Protein AF-0000000082584173 (afdb_homodimer)

Secondary structure (DSSP, 8-state):
---HHHHHHTT--HHHHHHHHHHHHHT----GGGGTT-HHIIIII-B-HHHHHHHHHHHHHH--SSTTS--THHHHHHHHHHHHHHHHS--BHHHHHHTT--HHHHHHHHHHHHHHH-/---HHHHHHTT--HHHHHHHHHHHHHT----GGGGGGGHHIIIII-B-HHHHHHHHHHHHHH--SSTTS--THHHHHHHHHHHHHHHHS--BHHHHHHTT--HHHHHHHHHHHHHHH-

InterPro domains:
  IPR010181 CGCAxxGCC motif [PF09719] (12-115)
  IPR010181 CGCAxxGCC motif [TIGR01909] (12-118)
  IPR036280 Multiheme cytochrome superfamily [SSF48695] (8-69)

Organism: NCBI:txid2716538

Foldseek 3Di:
DDALVVVVVVPQALLLSLVVVCCVVVVDDPDSVVLRCCHCNSVPQFFHSLLVSLLVVLCVVQADDDPVDDGPSVVLNVQLLVVLCVVQVDRGRVVCVVVVNDSSNSSRVSSVSSVVSD/DDALVVVVVVPQALLLSLVVVCCVVVVDDPDSVVLRCCHCHSVPQFFHSLLVSLLVVLCVVQADDDPVDDGPSVVLNVQLLVVLCVVQVDRGRVVCVVVVNDSSRSSRVSSVSSVVSD

pLDDT: mean 98.29, std 2.64, range [71.19, 98.94]

Structure (mmCIF, N/CA/C/O backbone):
data_AF-0000000082584173-model_v1
#
loop_
_entity.id
_entity.type
_entity.pdbx_description
1 polymer Oxidoreductase
#
loop_
_atom_site.group_PDB
_atom_site.id
_atom_site.type_symbol
_atom_site.label_atom_id
_atom_site.label_alt_id
_atom_site.label_comp_id
_atom_site.label_asym_id
_atom_site.label_entity_id
_atom_site.label_seq_id
_atom_site.pdbx_PDB_ins_code
_atom_site.Cartn_x
_atom_site.Cartn_y
_atom_site.Cartn_z
_atom_site.occupancy
_atom_site.B_iso_or_equiv
_atom_site.auth_seq_id
_atom_site.auth_comp_id
_atom_site.auth_asym_id
_atom_site.auth_atom_id
_atom_site.pdbx_PDB_model_num
ATOM 1 N N . MET A 1 1 ? -9.547 11.367 21.047 1 71.94 1 MET A N 1
ATOM 2 C CA . MET A 1 1 ? -8.531 10.734 20.203 1 71.94 1 MET A CA 1
ATOM 3 C C . MET A 1 1 ? -8.086 11.68 19.094 1 71.94 1 MET A C 1
ATOM 5 O O . MET A 1 1 ? -8.891 12.453 18.562 1 71.94 1 MET A O 1
ATOM 9 N N . ILE A 1 2 ? -6.746 11.742 18.859 1 90.56 2 ILE A N 1
ATOM 10 C CA . ILE A 1 2 ? -6.207 12.609 17.812 1 90.56 2 ILE A CA 1
ATOM 11 C C . ILE A 1 2 ? -6.574 12.047 16.453 1 90.56 2 ILE A C 1
ATOM 13 O O . ILE A 1 2 ? -6.387 10.859 16.188 1 90.56 2 ILE A O 1
ATOM 17 N N . LYS A 1 3 ? -7.129 12.844 15.734 1 95.06 3 LYS A N 1
ATOM 18 C CA . LYS A 1 3 ? -7.566 12.445 14.398 1 95.06 3 LYS A CA 1
ATOM 19 C C . LYS A 1 3 ? -6.367 12.18 13.484 1 95.06 3 LYS A C 1
ATOM 21 O O . LYS A 1 3 ? -5.344 12.852 13.586 1 95.06 3 LYS A O 1
ATOM 26 N N . PRO A 1 4 ? -6.523 11.188 12.594 1 98.12 4 PRO A N 1
ATOM 27 C CA . PRO A 1 4 ? -5.414 10.914 11.68 1 98.12 4 PRO A CA 1
ATOM 28 C C . PRO A 1 4 ? -4.977 12.148 10.898 1 98.12 4 PRO A C 1
ATOM 30 O O . PRO A 1 4 ? -3.781 12.344 10.656 1 98.12 4 PRO A O 1
ATOM 33 N N . SER A 1 5 ? -5.922 13.031 10.516 1 98.31 5 SER A N 1
ATOM 34 C CA . SER A 1 5 ? -5.586 14.234 9.758 1 98.31 5 SER A CA 1
ATOM 35 C C . SER A 1 5 ? -4.703 15.172 10.578 1 98.31 5 SER A C 1
ATOM 37 O O . SER A 1 5 ? -3.9 15.922 10.016 1 98.31 5 SER A O 1
ATOM 39 N N . GLU A 1 6 ? -4.797 15.172 11.867 1 98.19 6 GLU A N 1
ATOM 40 C CA . GLU A 1 6 ? -3.947 15.984 12.734 1 98.19 6 GLU A CA 1
ATOM 41 C C . GLU A 1 6 ? -2.51 15.469 12.734 1 98.19 6 GLU A C 1
ATOM 43 O O . GLU A 1 6 ? -1.564 16.266 12.773 1 98.19 6 GLU A O 1
ATOM 48 N N . TYR A 1 7 ? -2.344 14.172 12.727 1 98.69 7 TYR A N 1
ATOM 49 C CA . TYR A 1 7 ? -1.002 13.609 12.602 1 98.69 7 TYR A CA 1
ATOM 50 C C . TYR A 1 7 ? -0.373 13.984 11.266 1 98.69 7 TYR A C 1
ATOM 52 O O . TYR A 1 7 ? 0.825 14.273 11.195 1 98.69 7 TYR A O 1
ATOM 60 N N . HIS A 1 8 ? -1.247 13.953 10.234 1 98.69 8 HIS A N 1
ATOM 61 C CA . HIS A 1 8 ? -0.761 14.383 8.93 1 98.69 8 HIS A CA 1
ATOM 62 C C . HIS A 1 8 ? -0.265 15.828 8.977 1 98.69 8 HIS A C 1
ATOM 64 O O . HIS A 1 8 ? 0.792 16.141 8.422 1 98.69 8 HIS A O 1
ATOM 70 N N . LYS A 1 9 ? -0.935 16.672 9.688 1 98 9 LYS A N 1
ATOM 71 C CA . LYS A 1 9 ? -0.555 18.078 9.836 1 98 9 LYS A CA 1
ATOM 72 C C . LYS A 1 9 ? 0.746 18.219 10.625 1 98 9 LYS A C 1
ATOM 74 O O . LYS A 1 9 ? 1.478 19.188 10.461 1 98 9 LYS A O 1
ATOM 79 N N . GLN A 1 10 ? 1.056 17.234 11.43 1 98 10 GLN A N 1
ATOM 80 C CA . GLN A 1 10 ? 2.236 17.281 12.281 1 98 10 GLN A CA 1
ATOM 81 C C . GLN A 1 10 ? 3.473 16.781 11.531 1 98 10 GLN A C 1
ATOM 83 O O . GLN A 1 10 ? 4.562 16.703 12.109 1 98 10 GLN A O 1
ATOM 88 N N . GLY A 1 11 ? 3.297 16.281 10.312 1 98.19 11 GLY A N 1
ATOM 89 C CA . GLY A 1 11 ? 4.469 15.953 9.516 1 98.19 11 GLY A CA 1
ATOM 90 C C . GLY A 1 11 ? 4.543 14.484 9.141 1 98.19 11 GLY A C 1
ATOM 91 O O . GLY A 1 11 ? 5.453 14.062 8.422 1 98.19 11 GLY A O 1
ATOM 92 N N . PHE A 1 12 ? 3.586 13.727 9.656 1 98.75 12 PHE A N 1
ATOM 93 C CA . PHE A 1 12 ? 3.502 12.344 9.211 1 98.75 12 PHE A CA 1
ATOM 94 C C . PHE A 1 12 ? 2.955 12.258 7.793 1 98.75 12 PHE A C 1
ATOM 96 O O . PHE A 1 12 ? 2.133 13.078 7.387 1 98.75 12 PHE A O 1
ATOM 103 N N . THR A 1 13 ? 3.443 11.297 7.004 1 98.81 13 THR A N 1
ATOM 104 C CA . THR A 1 13 ? 2.777 11.055 5.727 1 98.81 13 THR A CA 1
ATOM 105 C C . THR A 1 13 ? 1.329 10.625 5.949 1 98.81 13 THR A C 1
ATOM 107 O O . THR A 1 13 ? 0.944 10.273 7.062 1 98.81 13 THR A O 1
ATOM 110 N N . CYS A 1 14 ? 0.535 10.688 4.902 1 98.5 14 CYS A N 1
ATOM 111 C CA . CYS A 1 14 ? -0.843 10.219 5.012 1 98.5 14 CYS A CA 1
ATOM 112 C C . CYS A 1 14 ? -0.892 8.773 5.492 1 98.5 14 CYS A C 1
ATOM 114 O O . CYS A 1 14 ? -1.741 8.422 6.309 1 98.5 14 CYS A O 1
ATOM 116 N N . GLY A 1 15 ? 0.014 7.906 4.953 1 98.81 15 GLY A N 1
ATOM 117 C CA . GLY A 1 15 ? 0.071 6.52 5.383 1 98.81 15 GLY A CA 1
ATOM 118 C C . GLY A 1 15 ? 0.472 6.359 6.836 1 98.81 15 GLY A C 1
ATOM 119 O O . GLY A 1 15 ? -0.159 5.605 7.578 1 98.81 15 GLY A O 1
ATOM 120 N N . GLU A 1 16 ? 1.5 7.066 7.266 1 98.94 16 GLU A N 1
ATOM 121 C CA . GLU A 1 16 ? 1.945 7.02 8.656 1 98.94 16 GLU A CA 1
ATOM 122 C C . GLU A 1 16 ? 0.842 7.473 9.609 1 98.94 16 GLU A C 1
ATOM 124 O O . GLU A 1 16 ? 0.628 6.863 10.656 1 98.94 16 GLU A O 1
ATOM 129 N N . ALA A 1 17 ? 0.197 8.531 9.227 1 98.94 17 ALA A N 1
ATOM 130 C CA . ALA A 1 17 ? -0.864 9.109 10.055 1 98.94 17 ALA A CA 1
ATOM 131 C C . ALA A 1 17 ? -1.972 8.086 10.312 1 98.94 17 ALA A C 1
ATOM 133 O O . ALA A 1 17 ? -2.457 7.961 11.438 1 98.94 17 ALA A O 1
ATOM 134 N N . MET A 1 18 ? -2.373 7.367 9.32 1 98.94 18 MET A N 1
ATOM 135 C CA . MET A 1 18 ? -3.396 6.332 9.43 1 98.94 18 MET A CA 1
ATOM 136 C C . MET A 1 18 ? -2.988 5.277 10.461 1 98.94 18 MET A C 1
ATOM 138 O O . MET A 1 18 ? -3.775 4.926 11.336 1 98.94 18 MET A O 1
ATOM 142 N N . ILE A 1 19 ? -1.729 4.777 10.289 1 98.94 19 ILE A N 1
ATOM 143 C CA . ILE A 1 19 ? -1.256 3.682 11.125 1 98.94 19 ILE A CA 1
ATOM 144 C C . ILE A 1 19 ? -1.106 4.164 12.57 1 98.94 19 ILE A C 1
ATOM 146 O O . ILE A 1 19 ? -1.523 3.479 13.5 1 98.94 19 ILE A O 1
ATOM 150 N N . LYS A 1 20 ? -0.568 5.375 12.719 1 98.81 20 LYS A N 1
ATOM 151 C CA . LYS A 1 20 ? -0.378 5.938 14.055 1 98.81 20 LYS A CA 1
ATOM 152 C C . LYS A 1 20 ? -1.713 6.113 14.773 1 98.81 20 LYS A C 1
ATOM 154 O O . LYS A 1 20 ? -1.858 5.707 15.93 1 98.81 20 LYS A O 1
ATOM 159 N N . ALA A 1 21 ? -2.652 6.719 14.102 1 98.81 21 ALA A N 1
ATOM 160 C CA . ALA A 1 21 ? -3.973 6.926 14.688 1 98.81 21 ALA A CA 1
ATOM 161 C C . ALA A 1 21 ? -4.625 5.598 15.055 1 98.81 21 ALA A C 1
ATOM 163 O O . ALA A 1 21 ? -5.211 5.465 16.141 1 98.81 21 ALA A O 1
ATOM 164 N N . TYR A 1 22 ? -4.543 4.641 14.164 1 98.88 22 TYR A N 1
ATOM 165 C CA . TYR A 1 22 ? -5.16 3.344 14.414 1 98.88 22 TYR A CA 1
ATOM 166 C C . TYR A 1 22 ? -4.539 2.68 15.641 1 98.88 22 TYR A C 1
ATOM 168 O O . TYR A 1 22 ? -5.25 2.117 16.469 1 98.88 22 TYR A O 1
ATOM 176 N N . ASN A 1 23 ? -3.199 2.686 15.68 1 98.75 23 ASN A N 1
ATOM 177 C CA . ASN A 1 23 ? -2.506 2.127 16.828 1 98.75 23 ASN A CA 1
ATOM 178 C C . ASN A 1 23 ? -3.002 2.74 18.141 1 98.75 23 ASN A C 1
ATOM 180 O O . ASN A 1 23 ? -3.283 2.023 19.094 1 98.75 23 ASN A O 1
ATOM 184 N N . GLU A 1 24 ? -3.051 3.996 18.203 1 98.38 24 GLU A N 1
ATOM 185 C CA . GLU A 1 24 ? -3.445 4.695 19.422 1 98.38 24 GLU A CA 1
ATOM 186 C C . GLU A 1 24 ? -4.875 4.34 19.828 1 98.38 24 GLU A C 1
ATOM 188 O O . GLU A 1 24 ? -5.148 4.09 21 1 98.38 24 GLU A O 1
ATOM 193 N N . GLU A 1 25 ? -5.699 4.301 18.859 1 98.19 25 GLU A N 1
ATOM 194 C CA . GLU A 1 25 ? -7.109 4.098 19.172 1 98.19 25 GLU A CA 1
ATOM 195 C C . GLU A 1 25 ? -7.395 2.643 19.531 1 98.19 25 GLU A C 1
ATOM 197 O O . GLU A 1 25 ? -8.25 2.359 20.375 1 98.19 25 GLU A O 1
ATOM 202 N N . HIS A 1 26 ? -6.734 1.724 18.938 1 98.25 26 HIS A N 1
ATOM 203 C CA . HIS A 1 26 ? -7.113 0.321 19.062 1 98.25 26 HIS A CA 1
ATOM 204 C C . HIS A 1 26 ? -6.055 -0.464 19.828 1 98.25 26 HIS A C 1
ATOM 206 O O . HIS A 1 26 ? -6.152 -1.688 19.953 1 98.25 26 HIS A O 1
ATOM 212 N N . ASN A 1 27 ? -5.043 0.183 20.328 1 98 27 ASN A N 1
ATOM 213 C CA . ASN A 1 27 ? -3.969 -0.427 21.109 1 98 27 ASN A CA 1
ATOM 214 C C . ASN A 1 27 ? -3.268 -1.534 20.328 1 98 27 ASN A C 1
ATOM 216 O O . ASN A 1 27 ? -3.104 -2.646 20.828 1 98 27 ASN A O 1
ATOM 220 N N . THR A 1 28 ? -3.064 -1.306 19.031 1 98.38 28 THR A N 1
ATOM 221 C CA . THR A 1 28 ? -2.248 -2.162 18.172 1 98.38 28 THR A CA 1
ATOM 222 C C . THR A 1 28 ? -0.822 -1.631 18.078 1 98.38 28 THR A C 1
ATOM 224 O O . THR A 1 28 ? -0.515 -0.563 18.609 1 98.38 28 THR A O 1
ATOM 227 N N . ASP A 1 29 ? 0.092 -2.436 17.484 1 98.38 29 ASP A N 1
ATOM 228 C CA . ASP A 1 29 ? 1.495 -2.041 17.406 1 98.38 29 ASP A CA 1
ATOM 229 C C . ASP A 1 29 ? 2.025 -2.211 15.984 1 98.38 29 ASP A C 1
ATOM 231 O O . ASP A 1 29 ? 3.098 -2.785 15.781 1 98.38 29 ASP A O 1
ATOM 235 N N . ILE A 1 30 ? 1.22 -1.827 15.008 1 98.88 30 ILE A N 1
ATOM 236 C CA . ILE A 1 30 ? 1.641 -1.832 13.609 1 98.88 30 ILE A CA 1
ATOM 237 C C . ILE A 1 30 ? 2.736 -0.791 13.398 1 98.88 30 ILE A C 1
ATOM 239 O O . ILE A 1 30 ? 2.586 0.368 13.797 1 98.88 30 ILE A O 1
ATOM 243 N N . PRO A 1 31 ? 3.867 -1.175 12.836 1 98.94 31 PRO A N 1
ATOM 244 C CA . PRO A 1 31 ? 4.93 -0.183 12.656 1 98.94 31 PRO A CA 1
ATOM 245 C C . PRO A 1 31 ? 4.496 0.99 11.781 1 98.94 31 PRO A C 1
ATOM 247 O O . PRO A 1 31 ? 4.066 0.79 10.641 1 98.94 31 PRO A O 1
ATOM 250 N N . VAL A 1 32 ? 4.664 2.188 12.273 1 98.94 32 VAL A N 1
ATOM 251 C CA . VAL A 1 32 ? 4.285 3.412 11.578 1 98.94 32 VAL A CA 1
ATOM 252 C C . VAL A 1 32 ? 5.113 3.562 10.305 1 98.94 32 VAL A C 1
ATOM 254 O O . VAL A 1 32 ? 4.613 4.055 9.289 1 98.94 32 VAL A O 1
ATOM 257 N N . SER A 1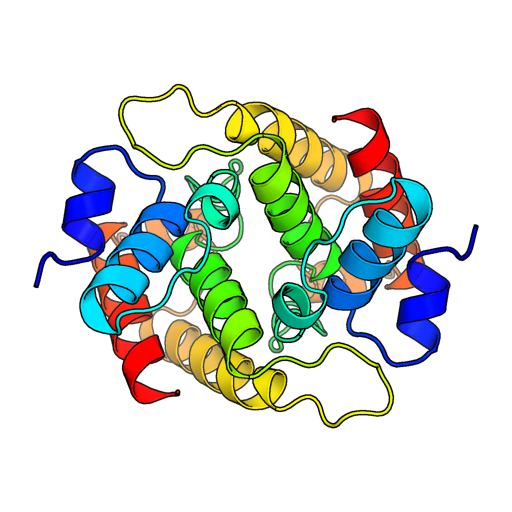 33 ? 6.312 2.961 10.336 1 98.94 33 SER A N 1
ATOM 258 C CA . SER A 1 33 ? 7.273 3.07 9.242 1 98.94 33 SER A CA 1
ATOM 259 C C . SER A 1 33 ? 6.727 2.457 7.957 1 98.94 33 SER A C 1
ATOM 261 O O . SER A 1 33 ? 7.137 2.832 6.859 1 98.94 33 SER A O 1
ATOM 263 N N . LEU A 1 34 ? 5.77 1.562 8.047 1 98.94 34 LEU A N 1
ATOM 264 C CA . LEU A 1 34 ? 5.207 0.889 6.883 1 98.94 34 LEU A CA 1
ATOM 265 C C . LEU A 1 34 ? 4.523 1.89 5.953 1 98.94 34 LEU A C 1
ATOM 267 O O . LEU A 1 34 ? 4.434 1.659 4.746 1 98.94 34 LEU A O 1
ATOM 271 N N . GLY A 1 35 ? 4.074 2.998 6.5 1 98.94 35 GLY A N 1
ATOM 272 C CA . GLY A 1 35 ? 3.389 4.016 5.719 1 98.94 35 GLY A CA 1
ATOM 273 C C . GLY A 1 35 ? 4.309 5.121 5.242 1 98.94 35 GLY A C 1
ATOM 274 O O . GLY A 1 35 ? 3.869 6.055 4.566 1 98.94 35 GLY A O 1
ATOM 275 N N . SER A 1 36 ? 5.641 5.051 5.48 1 98.94 36 SER A N 1
ATOM 276 C CA . SER A 1 36 ? 6.57 6.156 5.281 1 98.94 36 SER A CA 1
ATOM 277 C C . SER A 1 36 ? 6.75 6.465 3.797 1 98.94 36 SER A C 1
ATOM 279 O O . SER A 1 36 ? 6.969 7.617 3.418 1 98.94 36 SER A O 1
ATOM 281 N N . GLY A 1 37 ? 6.656 5.465 2.982 1 98.75 37 GLY A N 1
ATOM 282 C CA . GLY A 1 37 ? 6.797 5.672 1.551 1 98.75 37 GLY A CA 1
ATOM 283 C C . GLY A 1 37 ? 5.488 6.012 0.864 1 98.75 37 GLY A C 1
ATOM 284 O O . GLY A 1 37 ? 5.434 6.109 -0.364 1 98.75 37 GLY A O 1
ATOM 285 N N . MET A 1 38 ? 4.422 6.238 1.593 1 98.81 38 MET A N 1
ATOM 286 C CA . MET A 1 38 ? 3.088 6.363 1.018 1 98.81 38 MET A CA 1
ATOM 287 C C . MET A 1 38 ? 2.592 7.805 1.1 1 98.81 38 MET A C 1
ATOM 289 O O . MET A 1 38 ? 1.395 8.062 0.968 1 98.81 38 MET A O 1
ATOM 293 N N . GLY A 1 39 ? 3.414 8.766 1.228 1 98.38 39 GLY A N 1
ATOM 294 C CA . GLY A 1 39 ? 3.025 10.164 1.207 1 98.38 39 GLY A CA 1
ATOM 295 C C . GLY A 1 39 ? 2.768 10.695 -0.193 1 98.38 39 GLY A C 1
ATOM 296 O O . GLY A 1 39 ? 3.359 10.211 -1.161 1 98.38 39 GLY A O 1
ATOM 297 N N . THR A 1 40 ? 1.811 11.641 -0.311 1 98 40 THR A N 1
ATOM 298 C CA . THR A 1 40 ? 1.559 12.32 -1.577 1 98 40 THR A CA 1
ATOM 299 C C . THR A 1 40 ? 1.217 11.32 -2.672 1 98 40 THR A C 1
ATOM 301 O O . THR A 1 40 ? 1.701 11.43 -3.801 1 98 40 THR A O 1
ATOM 304 N N . GLY A 1 41 ? 0.478 10.312 -2.348 1 98.62 41 GLY A N 1
ATOM 305 C CA . GLY A 1 41 ? 0.103 9.312 -3.336 1 98.62 41 GLY A CA 1
ATOM 306 C C . GLY A 1 41 ? 1.269 8.453 -3.789 1 98.62 41 GLY A C 1
ATOM 307 O O . GLY A 1 41 ? 1.601 8.43 -4.977 1 98.62 41 GLY A O 1
ATOM 308 N N . PHE A 1 42 ? 1.853 7.777 -2.816 1 98.88 42 PHE A N 1
ATOM 309 C CA . PHE A 1 42 ? 3.025 6.953 -3.088 1 98.88 42 PHE A CA 1
ATOM 310 C C . PHE A 1 42 ? 4.082 7.75 -3.844 1 98.88 42 PHE A C 1
ATOM 312 O O . PHE A 1 42 ? 4.688 7.242 -4.789 1 98.88 42 PHE A O 1
ATOM 319 N N . THR A 1 43 ? 4.199 9.047 -3.58 1 98.75 43 THR A N 1
ATOM 320 C CA . THR A 1 43 ? 5.254 9.984 -3.941 1 98.75 43 THR A CA 1
ATOM 321 C C . THR A 1 43 ? 5.062 10.492 -5.371 1 98.75 43 THR A C 1
ATOM 323 O O . THR A 1 43 ? 5.715 11.445 -5.789 1 98.75 43 THR A O 1
ATOM 326 N N . VAL A 1 44 ? 4.121 9.961 -6.141 1 98.69 44 VAL A N 1
ATOM 327 C CA . VAL A 1 44 ? 4 10.391 -7.531 1 98.69 44 VAL A CA 1
ATOM 328 C C . VAL A 1 44 ? 2.543 10.711 -7.852 1 98.69 44 VAL A C 1
ATOM 330 O O . VAL A 1 44 ? 2.146 10.727 -9.023 1 98.69 44 VAL A O 1
ATOM 333 N N . GLY A 1 45 ? 1.765 10.883 -6.852 1 98.75 45 GLY A N 1
ATOM 334 C CA . GLY A 1 45 ? 0.36 11.203 -7.055 1 98.75 45 GLY A CA 1
ATOM 335 C C . GLY A 1 45 ? -0.469 10 -7.469 1 98.75 45 GLY A C 1
ATOM 336 O O . GLY A 1 45 ? -1.472 10.141 -8.172 1 98.75 45 GLY A O 1
ATOM 337 N N . SER A 1 46 ? -0.081 8.844 -7.121 1 98.75 46 SER A N 1
ATOM 338 C CA . SER A 1 46 ? -0.793 7.598 -7.383 1 98.75 46 SER A CA 1
ATOM 339 C C . SER A 1 46 ? -1.925 7.387 -6.383 1 98.75 46 SER A C 1
ATOM 341 O O . SER A 1 46 ? -2.682 8.312 -6.09 1 98.75 46 SER A O 1
ATOM 343 N N . VAL A 1 47 ? -2.135 6.098 -5.902 1 98.88 47 VAL A N 1
ATOM 344 C CA . VAL A 1 47 ? -3.18 5.812 -4.926 1 98.88 47 VAL A CA 1
ATOM 345 C C . VAL A 1 47 ? -2.939 6.633 -3.66 1 98.88 47 VAL A C 1
ATOM 347 O O . VAL A 1 47 ? -1.798 6.789 -3.223 1 98.88 47 VAL A O 1
ATOM 350 N N . CYS A 1 48 ? -4.023 7.234 -3.145 1 98.94 48 CYS A N 1
ATOM 351 C CA . CYS A 1 48 ? -3.924 7.965 -1.886 1 98.94 48 CYS A CA 1
ATOM 352 C C . CYS A 1 48 ? -3.223 7.129 -0.823 1 98.94 48 CYS A C 1
ATOM 354 O O . CYS A 1 48 ? -3.578 5.969 -0.604 1 98.94 48 CYS A O 1
ATOM 356 N N . GLY A 1 49 ? -2.246 7.727 -0.103 1 98.88 49 GLY A N 1
ATOM 357 C CA . GLY A 1 49 ? -1.483 7.016 0.911 1 98.88 49 GLY A CA 1
ATOM 358 C C . GLY A 1 49 ? -2.336 6.535 2.07 1 98.88 49 GLY A C 1
ATOM 359 O O . GLY A 1 49 ? -2.059 5.484 2.656 1 98.88 49 GLY A O 1
ATOM 360 N N . ALA A 1 50 ? -3.354 7.355 2.441 1 98.94 50 ALA A N 1
ATOM 361 C CA . ALA A 1 50 ? -4.273 6.934 3.494 1 98.94 50 ALA A CA 1
ATOM 362 C C . ALA A 1 50 ? -5.008 5.656 3.098 1 98.94 50 ALA A C 1
ATOM 364 O O . ALA A 1 50 ? -5.164 4.742 3.914 1 98.94 50 ALA A O 1
ATOM 365 N N . VAL A 1 51 ? -5.422 5.57 1.849 1 98.94 51 VAL A N 1
ATOM 366 C CA . VAL A 1 51 ? -6.137 4.41 1.337 1 98.94 51 VAL A CA 1
ATOM 367 C C . VAL A 1 51 ? -5.203 3.203 1.292 1 98.94 51 VAL A C 1
ATOM 369 O O . VAL A 1 51 ? -5.57 2.107 1.72 1 98.94 51 VAL A O 1
ATOM 372 N N . GLY A 1 52 ? -3.992 3.439 0.819 1 98.88 52 GLY A N 1
ATOM 373 C CA . GLY A 1 52 ? -3 2.375 0.817 1 98.88 52 GLY A CA 1
ATOM 374 C C . GLY A 1 52 ? -2.705 1.833 2.203 1 98.88 52 GLY A C 1
ATOM 375 O O . GLY A 1 52 ? -2.65 0.617 2.4 1 98.88 52 GLY A O 1
ATOM 376 N N . ALA A 1 53 ? -2.533 2.721 3.174 1 98.94 53 ALA A N 1
ATOM 377 C CA . ALA A 1 53 ? -2.225 2.316 4.543 1 98.94 53 ALA A CA 1
ATOM 378 C C . ALA A 1 53 ? -3.4 1.575 5.176 1 98.94 53 ALA A C 1
ATOM 380 O O . ALA A 1 53 ? -3.205 0.669 5.988 1 98.94 53 ALA A O 1
ATOM 381 N N . ALA A 1 54 ? -4.602 1.948 4.801 1 98.94 54 ALA A N 1
ATOM 382 C CA . ALA A 1 54 ? -5.766 1.218 5.297 1 98.94 54 ALA A CA 1
ATOM 383 C C . ALA A 1 54 ? -5.715 -0.247 4.875 1 98.94 54 ALA A C 1
ATOM 385 O O . ALA A 1 54 ? -6.055 -1.138 5.66 1 98.94 54 ALA A O 1
ATOM 386 N N . ALA A 1 55 ? -5.301 -0.497 3.637 1 98.94 55 ALA A N 1
ATOM 387 C CA . ALA A 1 55 ? -5.148 -1.874 3.172 1 98.94 55 ALA A CA 1
ATOM 388 C C . ALA A 1 55 ? -4.074 -2.604 3.973 1 98.94 55 ALA A C 1
ATOM 390 O O . ALA A 1 55 ? -4.207 -3.797 4.258 1 98.94 55 ALA A O 1
ATOM 391 N N . VAL A 1 56 ? -2.979 -1.904 4.355 1 98.94 56 VAL A N 1
ATOM 392 C CA . VAL A 1 56 ? -1.92 -2.471 5.184 1 98.94 56 VAL A CA 1
ATOM 393 C C . VAL A 1 56 ? -2.482 -2.85 6.555 1 98.94 56 VAL A C 1
ATOM 395 O O . VAL A 1 56 ? -2.219 -3.943 7.059 1 98.94 56 VAL A O 1
ATOM 398 N N . ILE A 1 57 ? -3.254 -1.959 7.133 1 98.94 57 ILE A N 1
ATOM 399 C CA . ILE A 1 57 ? -3.861 -2.209 8.438 1 98.94 57 ILE A CA 1
ATOM 400 C C . ILE A 1 57 ? -4.801 -3.408 8.344 1 98.94 57 ILE A C 1
ATOM 402 O O . ILE A 1 57 ? -4.758 -4.309 9.188 1 98.94 57 ILE A O 1
ATOM 406 N N . ILE A 1 58 ? -5.645 -3.475 7.316 1 98.94 58 ILE A N 1
ATOM 407 C CA . ILE A 1 58 ? -6.531 -4.613 7.098 1 98.94 58 ILE A CA 1
ATOM 408 C C . ILE A 1 58 ? -5.711 -5.898 7.016 1 98.94 58 ILE A C 1
ATOM 410 O O . ILE A 1 58 ? -6.062 -6.906 7.629 1 98.94 58 ILE A O 1
ATOM 414 N N . GLY A 1 59 ? -4.586 -5.836 6.281 1 98.88 59 GLY A N 1
ATOM 415 C CA . GLY A 1 59 ? -3.709 -6.992 6.18 1 98.88 59 GLY A CA 1
ATOM 416 C C . GLY A 1 59 ? -3.143 -7.43 7.516 1 98.88 59 GLY A C 1
ATOM 417 O O . GLY A 1 59 ? -3.074 -8.625 7.805 1 98.88 59 GLY A O 1
ATOM 418 N N . SER A 1 60 ? -2.758 -6.477 8.297 1 98.88 60 SER A N 1
ATOM 419 C CA . SER A 1 60 ? -2.186 -6.77 9.609 1 98.88 60 SER A CA 1
ATOM 420 C C . SER A 1 60 ? -3.197 -7.461 10.516 1 98.88 60 SER A C 1
ATOM 422 O O . SER A 1 60 ? -2.826 -8.289 11.352 1 98.88 60 SER A O 1
ATOM 424 N N . LEU A 1 61 ? -4.445 -7.195 10.32 1 98.69 61 LEU A N 1
ATOM 425 C CA . LEU A 1 61 ? -5.469 -7.66 11.25 1 98.69 61 LEU A CA 1
ATOM 426 C C . LEU A 1 61 ? -6.152 -8.914 10.719 1 98.69 61 LEU A C 1
ATOM 428 O O . LEU A 1 61 ? -6.559 -9.781 11.5 1 98.69 61 LEU A O 1
ATOM 432 N N . LYS A 1 62 ? -6.312 -8.977 9.422 1 98.62 62 LYS A N 1
ATOM 433 C CA . LYS A 1 62 ? -7.199 -9.984 8.844 1 98.62 62 LYS A CA 1
ATOM 434 C C . LYS A 1 62 ? -6.488 -10.781 7.75 1 98.62 62 LYS A C 1
ATOM 436 O O . LYS A 1 62 ? -7.098 -11.633 7.098 1 98.62 62 LYS A O 1
ATOM 441 N N . GLY A 1 63 ? -5.211 -10.461 7.547 1 98.75 63 GLY A N 1
ATOM 442 C CA . GLY A 1 63 ? -4.473 -11.133 6.488 1 98.75 63 GLY A CA 1
ATOM 443 C C . GLY A 1 63 ? -4.059 -12.547 6.852 1 98.75 63 GLY A C 1
ATOM 444 O O . GLY A 1 63 ? -4.426 -13.055 7.914 1 98.75 63 GLY A O 1
ATOM 445 N N . ARG A 1 64 ? -3.352 -13.148 5.934 1 98.75 64 ARG A N 1
ATOM 446 C CA . ARG A 1 64 ? -2.867 -14.516 6.078 1 98.75 64 ARG A CA 1
ATOM 447 C C . ARG A 1 64 ? -1.365 -14.594 5.832 1 98.75 64 ARG A C 1
ATOM 449 O O . ARG A 1 64 ? -0.783 -13.688 5.227 1 98.75 64 ARG A O 1
ATOM 456 N N . GLU A 1 65 ? -0.734 -15.695 6.312 1 98.5 65 GLU A N 1
ATOM 457 C CA . GLU A 1 65 ? 0.707 -15.859 6.148 1 98.5 65 GLU A CA 1
ATOM 458 C C . GLU A 1 65 ? 1.021 -16.906 5.082 1 98.5 65 GLU A C 1
ATOM 460 O O . GLU A 1 65 ? 2.127 -16.938 4.539 1 98.5 65 GLU A O 1
ATOM 465 N N . ASN A 1 66 ? -0.014 -17.75 4.848 1 98.44 66 ASN A N 1
ATOM 466 C CA . ASN A 1 66 ? 0.183 -18.812 3.873 1 98.44 66 ASN A CA 1
ATOM 467 C C . ASN A 1 66 ? -0.975 -18.891 2.881 1 98.44 66 ASN A C 1
ATOM 469 O O . ASN A 1 66 ? -2.117 -18.594 3.232 1 98.44 66 ASN A O 1
ATOM 473 N N . SER A 1 67 ? -0.62 -19.328 1.622 1 97.94 67 SER A N 1
ATOM 474 C CA . SER A 1 67 ? -1.582 -19.266 0.527 1 97.94 67 SER A CA 1
ATOM 475 C C . SER A 1 67 ? -2.693 -20.297 0.712 1 97.94 67 SER A C 1
ATOM 477 O O . SER A 1 67 ? -3.74 -20.203 0.068 1 97.94 67 SER A O 1
ATOM 479 N N . ASP A 1 68 ? -2.521 -21.281 1.535 1 98 68 ASP A N 1
ATOM 480 C CA . ASP A 1 68 ? -3.535 -22.312 1.732 1 98 68 ASP A CA 1
ATOM 481 C C . ASP A 1 68 ? -4.551 -21.891 2.789 1 98 68 ASP A C 1
ATOM 483 O O . ASP A 1 68 ? -5.543 -22.594 3.02 1 98 68 ASP A O 1
ATOM 487 N N . GLU A 1 69 ? -4.328 -20.734 3.436 1 98.38 69 GLU A N 1
ATOM 488 C CA . GLU A 1 69 ? -5.281 -20.156 4.375 1 98.38 69 GLU A CA 1
ATOM 489 C C . GLU A 1 69 ? -6.281 -19.25 3.66 1 98.38 69 GLU A C 1
ATOM 491 O O . GLU A 1 69 ? -5.957 -18.641 2.643 1 98.38 69 GLU A O 1
ATOM 496 N N . PRO A 1 70 ? -7.484 -19.219 4.152 1 98 70 PRO A N 1
ATOM 497 C CA . PRO A 1 70 ? -8.406 -18.234 3.586 1 98 70 PRO A CA 1
ATOM 498 C C . PRO A 1 70 ? -7.906 -16.797 3.729 1 98 70 PRO A C 1
ATOM 500 O O . PRO A 1 70 ? -7.316 -16.453 4.754 1 98 70 PRO A O 1
ATOM 503 N N . ASN A 1 71 ? -8.086 -16 2.738 1 98.19 71 ASN A N 1
ATOM 504 C CA . ASN A 1 71 ? -7.723 -14.586 2.781 1 98.19 71 ASN A CA 1
ATOM 505 C C . ASN A 1 71 ? -8.922 -13.711 3.131 1 98.19 71 ASN A C 1
ATOM 507 O O . ASN A 1 71 ? -9.547 -13.125 2.246 1 98.19 71 ASN A O 1
ATOM 511 N N . ASP A 1 72 ? -9.156 -13.453 4.352 1 98.06 72 ASP A N 1
ATOM 512 C CA . ASP A 1 72 ? -10.281 -12.648 4.816 1 98.06 72 ASP A CA 1
ATOM 513 C C . ASP A 1 72 ? -10.047 -11.164 4.535 1 98.06 72 ASP A C 1
ATOM 515 O O . ASP A 1 72 ? -11 -10.391 4.441 1 98.06 72 ASP A O 1
ATOM 519 N N . ALA A 1 73 ? -8.805 -10.789 4.426 1 98.75 73 ALA A N 1
ATOM 520 C CA . ALA A 1 73 ? -8.477 -9.383 4.211 1 98.75 73 ALA A CA 1
ATOM 521 C C . ALA A 1 73 ? -9.109 -8.859 2.924 1 98.75 73 ALA A C 1
ATOM 523 O O . ALA A 1 73 ? -9.477 -7.688 2.84 1 98.75 73 ALA A O 1
ATOM 524 N N . ARG A 1 74 ? -9.203 -9.703 1.94 1 98.31 74 ARG A N 1
ATOM 525 C CA . ARG A 1 74 ? -9.703 -9.32 0.623 1 98.31 74 ARG A CA 1
ATOM 526 C C . ARG A 1 74 ? -11.078 -8.68 0.723 1 98.31 74 ARG A C 1
ATOM 528 O O . ARG A 1 74 ? -11.336 -7.637 0.117 1 98.31 74 ARG A O 1
ATOM 535 N N . LYS A 1 75 ? -11.953 -9.336 1.443 1 98.31 75 LYS A N 1
ATOM 536 C CA . LYS A 1 75 ? -13.32 -8.836 1.543 1 98.31 75 LYS A CA 1
ATOM 537 C C . LYS A 1 75 ? -13.352 -7.445 2.182 1 98.31 75 LYS A C 1
ATOM 539 O O . LYS A 1 75 ? -14.086 -6.566 1.729 1 98.31 75 LYS A O 1
ATOM 544 N N . TYR A 1 76 ? -12.617 -7.238 3.258 1 98.81 76 TYR A N 1
ATOM 545 C CA . TYR A 1 76 ? -12.578 -5.953 3.947 1 98.81 76 TYR A CA 1
ATOM 546 C C . TYR A 1 76 ? -11.961 -4.875 3.062 1 98.81 76 TYR A C 1
ATOM 548 O O . TYR A 1 76 ? -12.469 -3.756 2.988 1 98.81 76 TYR A O 1
ATOM 556 N N . ALA A 1 77 ? -10.891 -5.238 2.375 1 98.88 77 ALA A N 1
ATOM 557 C CA . ALA A 1 77 ? -10.25 -4.293 1.466 1 98.88 77 ALA A CA 1
ATOM 558 C C . ALA A 1 77 ? -11.188 -3.889 0.335 1 98.88 77 ALA A C 1
ATOM 560 O O . ALA A 1 77 ? -11.273 -2.711 -0.018 1 98.88 77 ALA A O 1
ATOM 561 N N . LYS A 1 78 ? -11.891 -4.832 -0.183 1 98.88 78 LYS A N 1
ATOM 562 C CA . LYS A 1 78 ? -12.828 -4.566 -1.273 1 98.88 78 LYS A CA 1
ATOM 563 C C . LYS A 1 78 ? -13.93 -3.605 -0.833 1 98.88 78 LYS A C 1
ATOM 565 O O . LYS A 1 78 ? -14.258 -2.658 -1.551 1 98.88 78 LYS A O 1
ATOM 570 N N . GLU A 1 79 ? -14.461 -3.924 0.269 1 98.88 79 GLU A N 1
ATOM 571 C CA . GLU A 1 79 ? -15.523 -3.066 0.786 1 98.88 79 GLU A CA 1
ATOM 572 C C . GLU A 1 79 ? -15.023 -1.642 1.011 1 98.88 79 GLU A C 1
ATOM 574 O O . GLU A 1 79 ? -15.711 -0.676 0.676 1 98.88 79 GLU A O 1
ATOM 579 N N . LEU A 1 80 ? -13.875 -1.487 1.575 1 98.94 80 LEU A N 1
ATOM 580 C CA . LEU A 1 80 ? -13.281 -0.177 1.813 1 98.94 80 LEU A CA 1
ATOM 581 C C . LEU A 1 80 ? -13.078 0.573 0.502 1 98.94 80 LEU A C 1
ATOM 583 O O . LEU A 1 80 ? -13.484 1.729 0.372 1 98.94 80 LEU A O 1
ATOM 587 N N . MET A 1 81 ? -12.484 -0.098 -0.448 1 98.88 81 MET A N 1
ATOM 588 C CA . MET A 1 81 ? -12.148 0.529 -1.724 1 98.88 81 MET A CA 1
ATOM 589 C C . MET A 1 81 ? -13.406 0.944 -2.473 1 98.88 81 MET A C 1
ATOM 591 O O . MET A 1 81 ? -13.461 2.027 -3.057 1 98.88 81 MET A O 1
ATOM 595 N N . GLN A 1 82 ? -14.352 0.059 -2.422 1 98.81 82 GLN A N 1
ATOM 596 C CA . GLN A 1 82 ? -15.617 0.382 -3.078 1 98.81 82 GLN A CA 1
ATOM 597 C C . GLN A 1 82 ? -16.281 1.586 -2.42 1 98.81 82 GLN A C 1
ATOM 599 O O . GLN A 1 82 ? -16.859 2.434 -3.105 1 98.81 82 GLN A O 1
ATOM 604 N N . GLY A 1 83 ? -16.219 1.643 -1.117 1 98.75 83 GLY A N 1
ATOM 605 C CA . GLY A 1 83 ? -16.766 2.791 -0.41 1 98.75 83 GLY A CA 1
ATOM 606 C C . GLY A 1 83 ? -16.094 4.098 -0.784 1 98.75 83 GLY A C 1
ATOM 607 O O . GLY A 1 83 ? -16.766 5.121 -0.952 1 98.75 83 GLY A O 1
ATOM 608 N N . ILE A 1 84 ? -14.773 4.078 -0.931 1 98.88 84 ILE A N 1
ATOM 609 C CA . ILE A 1 84 ? -14.008 5.262 -1.31 1 98.88 84 ILE A CA 1
ATOM 610 C C . ILE A 1 84 ? -14.43 5.727 -2.703 1 98.88 84 ILE A C 1
ATOM 612 O O . ILE A 1 84 ? -14.664 6.914 -2.924 1 98.88 84 ILE A O 1
ATOM 616 N N . ARG A 1 85 ? -14.555 4.812 -3.613 1 98.69 85 ARG A N 1
ATOM 617 C CA . ARG A 1 85 ? -14.93 5.152 -4.984 1 98.69 85 ARG A CA 1
ATOM 618 C C . ARG A 1 85 ? -16.359 5.66 -5.051 1 98.69 85 ARG A C 1
ATOM 620 O O . ARG A 1 85 ? -16.688 6.535 -5.859 1 98.69 85 ARG A O 1
ATOM 627 N N . GLU A 1 86 ? -17.203 5.035 -4.277 1 98.62 86 GLU A N 1
ATOM 628 C CA . GLU A 1 86 ? -18.594 5.496 -4.242 1 98.62 86 GLU A CA 1
ATOM 629 C C . GLU A 1 86 ? -18.672 6.938 -3.754 1 98.62 86 GLU A C 1
ATOM 631 O O . GLU A 1 86 ? -19.438 7.738 -4.301 1 98.62 86 GLU A O 1
ATOM 636 N N . LYS A 1 87 ? -17.891 7.281 -2.789 1 98.62 87 LYS A N 1
ATOM 637 C CA . LYS A 1 87 ? -17.984 8.594 -2.16 1 98.62 87 LYS A CA 1
ATOM 638 C C . LYS A 1 87 ? -17.25 9.648 -2.982 1 98.62 87 LYS A C 1
ATOM 640 O O . LYS A 1 87 ? -17.75 10.758 -3.17 1 98.62 87 LYS A O 1
ATOM 645 N N . TYR A 1 88 ? -16.047 9.273 -3.533 1 98.69 88 TYR A N 1
ATOM 646 C CA . TYR A 1 88 ? -15.18 10.312 -4.086 1 98.69 88 TYR A CA 1
ATOM 647 C C . TYR A 1 88 ? -14.961 10.102 -5.578 1 98.69 88 TYR A C 1
ATOM 649 O O . TYR A 1 88 ? -14.406 10.961 -6.258 1 98.69 88 TYR A O 1
ATOM 657 N N . GLY A 1 89 ? -15.32 8.914 -6.105 1 98.5 89 GLY A N 1
ATOM 658 C CA . GLY A 1 89 ? -15.18 8.609 -7.52 1 98.5 89 GLY A CA 1
ATOM 659 C C . GLY A 1 89 ? -13.805 8.086 -7.883 1 98.5 89 GLY A C 1
ATOM 660 O O . GLY A 1 89 ? -13.602 7.547 -8.969 1 98.5 89 GLY A O 1
ATOM 661 N N . THR A 1 90 ? -12.836 8.352 -6.977 1 98.69 90 THR A N 1
ATOM 662 C CA . THR A 1 90 ? -11.469 7.91 -7.23 1 98.69 90 THR A CA 1
ATOM 663 C C . THR A 1 90 ? -10.703 7.758 -5.918 1 98.69 90 THR A C 1
ATOM 665 O O . THR A 1 90 ? -11.086 8.32 -4.895 1 98.69 90 THR A O 1
ATOM 668 N N . GLU A 1 91 ? -9.695 6.938 -5.914 1 98.81 91 GLU A N 1
ATOM 669 C CA . GLU A 1 91 ? -8.742 6.824 -4.812 1 98.81 91 GLU A CA 1
ATOM 670 C C . GLU A 1 91 ? -7.371 7.359 -5.211 1 98.81 91 GLU A C 1
ATOM 672 O O . GLU A 1 91 ? -6.414 7.277 -4.438 1 98.81 91 GLU A O 1
ATOM 677 N N . ILE A 1 92 ? -7.27 7.844 -6.418 1 98.88 92 ILE A N 1
ATOM 678 C CA . ILE A 1 92 ? -6 8.312 -6.957 1 98.88 92 ILE A CA 1
ATOM 679 C C . ILE A 1 92 ? -5.738 9.742 -6.484 1 98.88 92 ILE A C 1
ATOM 681 O O . ILE A 1 92 ? -6.559 10.641 -6.707 1 98.88 92 ILE A O 1
ATOM 685 N N . CYS A 1 93 ? -4.605 9.938 -5.965 1 98.88 93 CYS A N 1
ATOM 686 C CA . CYS A 1 93 ? -4.219 11.164 -5.27 1 98.88 93 CYS A CA 1
ATOM 687 C C . CYS A 1 93 ? -4.328 12.367 -6.191 1 98.88 93 CYS A C 1
ATOM 689 O O . CYS A 1 93 ? -4.965 13.367 -5.844 1 98.88 93 CYS A O 1
ATOM 691 N N . LYS A 1 94 ? -3.725 12.297 -7.301 1 98.69 94 LYS A N 1
ATOM 692 C CA . LYS A 1 94 ? -3.738 13.406 -8.25 1 98.69 94 LYS A CA 1
ATOM 693 C C . LYS A 1 94 ? -5.164 13.773 -8.641 1 98.69 94 LYS A C 1
ATOM 695 O O . LYS A 1 94 ? -5.488 14.961 -8.789 1 98.69 94 LYS A O 1
ATOM 700 N N . ASP A 1 95 ? -6.012 12.789 -8.844 1 98.75 95 ASP A N 1
ATOM 701 C CA . ASP A 1 95 ? -7.402 13.016 -9.227 1 98.75 95 ASP A CA 1
ATOM 702 C C . ASP A 1 95 ? -8.203 13.602 -8.07 1 98.75 95 ASP A C 1
ATOM 704 O O . ASP A 1 95 ? -9.062 14.461 -8.281 1 98.75 95 ASP A O 1
ATOM 708 N N . LEU A 1 96 ? -7.957 13.086 -6.84 1 98.88 96 LEU A N 1
ATOM 709 C CA . LEU A 1 96 ? -8.602 13.656 -5.66 1 98.88 96 LEU A CA 1
ATOM 710 C C . LEU A 1 96 ? -8.289 15.148 -5.535 1 98.88 96 LEU A C 1
ATOM 712 O O . LEU A 1 96 ? -9.188 15.953 -5.312 1 98.88 96 LEU A O 1
ATOM 716 N N . LYS A 1 97 ? -7.035 15.5 -5.723 1 98.5 97 LYS A N 1
ATOM 717 C CA . LYS A 1 97 ? -6.621 16.891 -5.648 1 98.5 97 LYS A CA 1
ATOM 718 C C . LYS A 1 97 ? -7.293 17.734 -6.738 1 98.5 97 LYS A C 1
ATOM 720 O O . LYS A 1 97 ? -7.773 18.828 -6.473 1 98.5 97 LYS A O 1
ATOM 725 N N . LYS A 1 98 ? -7.312 17.172 -7.887 1 98.5 98 LYS A N 1
ATOM 726 C CA . LYS A 1 98 ? -7.953 17.859 -9 1 98.5 98 LYS A CA 1
ATOM 727 C C . LYS A 1 98 ? -9.422 18.125 -8.711 1 98.5 98 LYS A C 1
ATOM 729 O O . LYS A 1 98 ? -9.969 19.156 -9.125 1 98.5 98 LYS A O 1
ATOM 734 N N . ASN A 1 99 ? -10.031 17.219 -8.023 1 98.5 99 ASN A N 1
ATOM 735 C CA . ASN A 1 99 ? -11.453 17.312 -7.711 1 98.5 99 ASN A CA 1
ATOM 736 C C . ASN A 1 99 ? -11.688 18.188 -6.48 1 98.5 99 ASN A C 1
ATOM 738 O O . ASN A 1 99 ? -12.828 18.328 -6.023 1 98.5 99 ASN A O 1
ATOM 742 N N . GLY A 1 100 ? -10.656 18.719 -5.863 1 98.38 100 GLY A N 1
ATOM 743 C CA . GLY A 1 100 ? -10.773 19.641 -4.746 1 98.38 100 GLY A CA 1
ATOM 744 C C . GLY A 1 100 ? -10.945 18.938 -3.408 1 98.38 100 GLY A C 1
ATOM 745 O O . GLY A 1 100 ? -11.391 19.547 -2.438 1 98.38 100 GLY A O 1
ATOM 746 N N . ILE A 1 101 ? -10.664 17.625 -3.369 1 98.69 101 ILE A N 1
ATOM 747 C CA . ILE A 1 101 ? -10.758 16.875 -2.115 1 98.69 101 ILE A CA 1
ATOM 748 C C . ILE A 1 101 ? -9.461 17.031 -1.325 1 98.69 101 ILE A C 1
ATOM 750 O O . ILE A 1 101 ? -8.383 16.688 -1.813 1 98.69 101 ILE A O 1
ATOM 754 N N . SER A 1 102 ? -9.562 17.562 -0.132 1 98.44 102 SER A N 1
ATOM 755 C CA . SER A 1 102 ? -8.367 17.797 0.676 1 98.44 102 SER A CA 1
ATOM 756 C C . SER A 1 102 ? -7.824 16.484 1.25 1 98.44 102 SER A C 1
ATOM 758 O O . SER A 1 102 ? -8.57 15.531 1.432 1 98.44 102 SER A O 1
ATOM 760 N N . CYS A 1 103 ? -6.527 16.516 1.6 1 98.69 103 CYS A N 1
ATOM 761 C CA . CYS A 1 103 ? -5.93 15.375 2.275 1 98.69 103 CYS A CA 1
ATOM 762 C C . CYS A 1 103 ? -6.668 15.062 3.572 1 98.69 103 CYS A C 1
ATOM 764 O O . CYS A 1 103 ? -6.914 13.898 3.887 1 98.69 103 CYS A O 1
ATOM 766 N N . ALA A 1 104 ? -6.996 16.094 4.289 1 98.62 104 ALA A N 1
ATOM 767 C CA . ALA A 1 104 ? -7.691 15.898 5.559 1 98.62 104 ALA A CA 1
ATOM 768 C C . ALA A 1 104 ? -9.016 15.164 5.348 1 98.62 104 ALA A C 1
ATOM 770 O O . ALA A 1 104 ? -9.352 14.25 6.105 1 98.62 104 ALA A O 1
ATOM 771 N N . ASP A 1 105 ? -9.758 15.508 4.348 1 98.56 105 ASP A N 1
ATOM 772 C CA . ASP A 1 105 ? -11.07 14.914 4.086 1 98.56 105 ASP A CA 1
ATOM 773 C C . ASP A 1 105 ? -10.945 13.43 3.756 1 98.56 105 ASP A C 1
ATOM 775 O O . ASP A 1 105 ? -11.656 12.602 4.324 1 98.56 105 ASP A O 1
ATOM 779 N N . ILE A 1 106 ? -10.047 13.109 2.832 1 98.81 106 ILE A N 1
ATOM 780 C CA . ILE A 1 106 ? -9.93 11.719 2.4 1 98.81 106 ILE A CA 1
ATOM 781 C C . ILE A 1 106 ? -9.312 10.883 3.52 1 98.81 106 ILE A C 1
ATOM 783 O O . ILE A 1 106 ? -9.625 9.695 3.66 1 98.81 106 ILE A O 1
ATOM 787 N N . ILE A 1 107 ? -8.375 11.445 4.32 1 98.94 107 ILE A N 1
ATOM 788 C CA . ILE A 1 107 ? -7.773 10.734 5.445 1 98.94 107 ILE A CA 1
ATOM 789 C C . ILE A 1 107 ? -8.852 10.391 6.473 1 98.94 107 ILE A C 1
ATOM 791 O O . ILE A 1 107 ? -8.969 9.242 6.902 1 98.94 107 ILE A O 1
ATOM 795 N N . GLU A 1 108 ? -9.672 11.367 6.781 1 98.88 108 GLU A N 1
ATOM 796 C CA . GLU A 1 108 ? -10.711 11.164 7.789 1 98.88 108 GLU A CA 1
ATOM 797 C C . GLU A 1 108 ? -11.766 10.172 7.301 1 98.88 108 GLU A C 1
ATOM 799 O O . GLU A 1 108 ? -12.18 9.281 8.047 1 98.88 108 GLU A O 1
ATOM 804 N N . TYR A 1 109 ? -12.188 10.297 6.102 1 98.88 109 TYR A N 1
ATOM 805 C CA . TYR A 1 109 ? -13.188 9.391 5.566 1 98.88 109 TYR A CA 1
ATOM 806 C C . TYR A 1 109 ? -12.656 7.961 5.504 1 98.88 109 TYR A C 1
ATOM 808 O O . TYR A 1 109 ? -13.359 7.012 5.855 1 98.88 109 TYR A O 1
ATOM 816 N N . THR A 1 110 ? -11.391 7.852 5.031 1 98.94 110 THR A N 1
ATOM 817 C CA . THR A 1 110 ? -10.773 6.531 4.938 1 98.94 110 THR A CA 1
ATOM 818 C C . THR A 1 110 ? -10.68 5.879 6.312 1 98.94 110 THR A C 1
ATOM 820 O O . THR A 1 110 ? -10.953 4.688 6.465 1 98.94 110 THR A O 1
ATOM 823 N N . TYR A 1 111 ? -10.281 6.688 7.273 1 98.88 111 TYR A N 1
ATOM 824 C CA . TYR A 1 111 ? -10.125 6.164 8.625 1 98.88 111 TYR A CA 1
ATOM 825 C C . TYR A 1 111 ? -11.469 5.703 9.188 1 98.88 111 TYR A C 1
ATOM 827 O O . TYR A 1 111 ? -11.562 4.625 9.773 1 98.88 111 TYR A O 1
ATOM 835 N N . GLU A 1 112 ? -12.484 6.496 9.055 1 98.69 112 GLU A N 1
ATOM 836 C CA . GLU A 1 112 ? -13.82 6.137 9.516 1 98.69 112 GLU A CA 1
ATOM 837 C C . GLU A 1 112 ? -14.328 4.887 8.812 1 98.69 112 GLU A C 1
ATOM 839 O O . GLU A 1 112 ? -14.914 4.004 9.445 1 98.69 112 GLU A O 1
ATOM 844 N N . SER A 1 113 ? -14.172 4.863 7.523 1 98.75 113 SER A N 1
ATOM 845 C CA . SER A 1 113 ? -14.602 3.713 6.734 1 98.75 113 SER A CA 1
ATOM 846 C C . SER A 1 113 ? -13.867 2.445 7.168 1 98.75 113 SER A C 1
ATOM 848 O O . SER A 1 113 ? -14.469 1.369 7.23 1 98.75 113 SER A O 1
ATOM 850 N N . LEU A 1 114 ? -12.555 2.59 7.469 1 98.81 114 LEU A N 1
ATOM 851 C CA . LEU A 1 114 ? -11.766 1.461 7.953 1 98.81 114 LEU A CA 1
ATOM 852 C C . LEU A 1 114 ? -12.359 0.897 9.242 1 98.81 114 LEU A C 1
ATOM 854 O O . LEU A 1 114 ? -12.523 -0.317 9.375 1 98.81 114 LEU A O 1
ATOM 858 N N . ASN A 1 115 ? -12.695 1.76 10.148 1 98.56 115 ASN A N 1
ATOM 859 C CA . ASN A 1 115 ? -13.258 1.339 11.43 1 98.56 115 ASN A CA 1
ATOM 860 C C . ASN A 1 115 ? -14.609 0.65 11.25 1 98.56 115 ASN A C 1
ATOM 862 O O . ASN A 1 115 ? -14.961 -0.246 12.023 1 98.56 115 ASN A O 1
ATOM 866 N N . LYS A 1 116 ? -15.305 1.036 10.211 1 98.25 116 LYS A N 1
ATOM 867 C CA . LYS A 1 116 ? -16.625 0.45 9.953 1 98.25 116 LYS A CA 1
ATOM 868 C C . LYS A 1 116 ? -16.484 -0.945 9.352 1 98.25 116 LYS A C 1
ATOM 870 O O . LYS A 1 116 ? -17.281 -1.839 9.664 1 98.25 116 LYS A O 1
ATOM 875 N N . VAL A 1 117 ? -15.531 -1.167 8.555 1 97.62 117 VAL A N 1
ATOM 876 C CA . VAL A 1 117 ? -15.477 -2.402 7.777 1 97.62 117 VAL A CA 1
ATOM 877 C C . VAL A 1 117 ? -14.781 -3.492 8.586 1 97.62 117 VAL A C 1
ATOM 879 O O . VAL A 1 117 ? -15 -4.684 8.359 1 97.62 117 VAL A O 1
ATOM 882 N N . ILE A 1 118 ? -13.914 -3.193 9.555 1 95 118 ILE A N 1
ATOM 883 C CA . ILE A 1 118 ? -13.18 -4.238 10.258 1 95 118 ILE A CA 1
ATOM 884 C C . ILE A 1 118 ? -13.641 -4.305 11.711 1 95 118 ILE A C 1
ATOM 886 O O . ILE A 1 118 ? -13.359 -5.277 12.422 1 95 118 ILE A O 1
ATOM 890 N N . MET B 1 1 ? 16.531 -18.953 -6.047 1 71.19 1 MET B N 1
ATOM 891 C CA . MET B 1 1 ? 15.477 -18.266 -5.297 1 71.19 1 MET B CA 1
ATOM 892 C C . MET B 1 1 ? 14.164 -18.281 -6.074 1 71.19 1 MET B C 1
ATOM 894 O O . MET B 1 1 ? 14.164 -18.172 -7.301 1 71.19 1 MET B O 1
ATOM 898 N N . ILE B 1 2 ? 13.055 -18.594 -5.359 1 90.44 2 ILE B N 1
ATOM 899 C CA . ILE B 1 2 ? 11.742 -18.625 -6 1 90.44 2 ILE B CA 1
ATOM 900 C C . ILE B 1 2 ? 11.312 -17.203 -6.359 1 90.44 2 ILE B C 1
ATOM 902 O O . ILE B 1 2 ? 11.391 -16.297 -5.527 1 90.44 2 ILE B O 1
ATOM 906 N N . LYS B 1 3 ? 11.008 -17.062 -7.527 1 94.94 3 LYS B N 1
ATOM 907 C CA . LYS B 1 3 ? 10.594 -15.758 -8.023 1 94.94 3 LYS B CA 1
ATOM 908 C C . LYS B 1 3 ? 9.258 -15.344 -7.426 1 94.94 3 LYS B C 1
ATOM 910 O O . LYS B 1 3 ? 8.383 -16.188 -7.203 1 94.94 3 LYS B O 1
ATOM 915 N N . PRO B 1 4 ? 9.109 -14.023 -7.168 1 98.19 4 PRO B N 1
ATOM 916 C CA . PRO B 1 4 ? 7.832 -13.57 -6.625 1 98.19 4 PRO B CA 1
ATOM 917 C C . PRO B 1 4 ? 6.641 -14 -7.484 1 98.19 4 PRO B C 1
ATOM 919 O O . PRO B 1 4 ? 5.582 -14.344 -6.949 1 98.19 4 PRO B O 1
ATOM 922 N N . SER B 1 5 ? 6.785 -14.016 -8.812 1 98.31 5 SER B N 1
ATOM 923 C CA . SER B 1 5 ? 5.695 -14.406 -9.703 1 98.31 5 SER B CA 1
ATOM 924 C C . SER B 1 5 ? 5.293 -15.859 -9.484 1 98.31 5 SER B C 1
ATOM 926 O O . SER B 1 5 ? 4.133 -16.219 -9.695 1 98.31 5 SER B O 1
ATOM 928 N N . GLU B 1 6 ? 6.176 -16.703 -9.062 1 98.19 6 GLU B N 1
ATOM 929 C CA . GLU B 1 6 ? 5.871 -18.109 -8.758 1 98.19 6 GLU B CA 1
ATOM 930 C C . GLU B 1 6 ? 5.012 -18.219 -7.496 1 98.19 6 GLU B C 1
ATOM 932 O O . GLU B 1 6 ? 4.121 -19.062 -7.422 1 98.19 6 GLU B O 1
ATOM 937 N N . TYR B 1 7 ? 5.297 -17.406 -6.516 1 98.69 7 TYR B N 1
ATOM 938 C CA . TYR B 1 7 ? 4.445 -17.375 -5.332 1 98.69 7 TYR B CA 1
ATOM 939 C C . TYR B 1 7 ? 3.037 -16.922 -5.684 1 98.69 7 TYR B C 1
ATOM 941 O O . TYR B 1 7 ? 2.053 -17.438 -5.148 1 98.69 7 TYR B O 1
ATOM 949 N N . HIS B 1 8 ? 3.014 -15.914 -6.594 1 98.69 8 HIS B N 1
ATOM 950 C CA . HIS B 1 8 ? 1.708 -15.461 -7.062 1 98.69 8 HIS B CA 1
ATOM 951 C C . HIS B 1 8 ? 0.932 -16.594 -7.719 1 98.69 8 HIS B C 1
ATOM 953 O O . HIS B 1 8 ? -0.264 -16.766 -7.469 1 98.69 8 HIS B O 1
ATOM 959 N N . LYS B 1 9 ? 1.593 -17.438 -8.438 1 98.06 9 LYS B N 1
ATOM 960 C CA . LYS B 1 9 ? 0.978 -18.578 -9.102 1 98.06 9 LYS B CA 1
ATOM 961 C C . LYS B 1 9 ? 0.509 -19.625 -8.086 1 98.06 9 LYS B C 1
ATOM 963 O O . LYS B 1 9 ? -0.419 -20.375 -8.352 1 98.06 9 LYS B O 1
ATOM 968 N N . GLN B 1 10 ? 1.096 -19.625 -6.93 1 98 10 GLN B N 1
ATOM 969 C CA . GLN B 1 10 ? 0.783 -20.594 -5.895 1 98 10 GLN B CA 1
ATOM 970 C C . GLN B 1 10 ? -0.408 -20.141 -5.055 1 98 10 GLN B C 1
ATOM 972 O O . GLN B 1 10 ? -0.803 -20.828 -4.109 1 98 10 GLN B O 1
ATOM 977 N N . GLY B 1 11 ? -0.891 -18.938 -5.277 1 98.19 11 GLY B N 1
ATOM 978 C CA . GLY B 1 11 ? -2.121 -18.531 -4.613 1 98.19 11 GLY B CA 1
ATOM 979 C C . GLY B 1 11 ? -1.948 -17.328 -3.703 1 98.19 11 GLY B C 1
ATOM 980 O O . GLY B 1 11 ? -2.916 -16.859 -3.109 1 98.19 11 GLY B O 1
ATOM 981 N N . PHE B 1 12 ? -0.703 -16.891 -3.605 1 98.75 12 PHE B N 1
ATOM 982 C CA . PHE B 1 12 ? -0.487 -15.641 -2.873 1 98.75 12 PHE B CA 1
ATOM 983 C C . PHE B 1 12 ? -0.967 -14.445 -3.688 1 98.75 12 PHE B C 1
ATOM 985 O O . PHE B 1 12 ? -0.897 -14.453 -4.918 1 98.75 12 PHE B O 1
ATOM 992 N N . THR B 1 13 ? -1.525 -13.43 -3.018 1 98.81 13 THR B N 1
ATOM 993 C CA . THR B 1 13 ? -1.783 -12.188 -3.746 1 98.81 13 THR B CA 1
ATOM 994 C C . THR B 1 13 ? -0.484 -11.602 -4.289 1 98.81 13 THR B C 1
ATOM 996 O O . THR B 1 13 ? 0.606 -12.008 -3.881 1 98.81 13 THR B O 1
ATOM 999 N N . CYS B 1 14 ? -0.596 -10.688 -5.223 1 98.5 14 CYS B N 1
ATOM 1000 C CA . CYS B 1 14 ? 0.595 -10.023 -5.734 1 98.5 14 CYS B CA 1
ATOM 1001 C C . CYS B 1 14 ? 1.388 -9.375 -4.605 1 98.5 14 CYS B C 1
ATOM 1003 O O . CYS B 1 14 ? 2.619 -9.422 -4.594 1 98.5 14 CYS B O 1
ATOM 1005 N N . GLY B 1 15 ? 0.672 -8.711 -3.637 1 98.81 15 GLY B N 1
ATOM 1006 C CA . GLY B 1 15 ? 1.34 -8.102 -2.498 1 98.81 15 GLY B CA 1
ATOM 1007 C C . GLY B 1 15 ? 2.025 -9.109 -1.598 1 98.81 15 GLY B C 1
ATOM 1008 O O . GLY B 1 15 ? 3.18 -8.922 -1.21 1 98.81 15 GLY B O 1
ATOM 1009 N N . GLU B 1 16 ? 1.351 -10.195 -1.27 1 98.94 16 GLU B N 1
ATOM 1010 C CA . GLU B 1 16 ? 1.927 -11.25 -0.441 1 98.94 16 GLU B CA 1
ATOM 1011 C C . GLU B 1 16 ? 3.166 -11.852 -1.098 1 98.94 16 GLU B C 1
ATOM 1013 O O . GLU B 1 16 ? 4.172 -12.094 -0.43 1 98.94 16 GLU B O 1
ATOM 1018 N N . ALA B 1 17 ? 3.053 -12.094 -2.365 1 98.94 17 ALA B N 1
ATOM 1019 C CA . ALA B 1 17 ? 4.141 -12.695 -3.125 1 98.94 17 ALA B CA 1
ATOM 1020 C C . ALA B 1 17 ? 5.41 -11.852 -3.035 1 98.94 17 ALA B C 1
ATOM 1022 O O . ALA B 1 17 ? 6.504 -12.391 -2.836 1 98.94 17 ALA B O 1
ATOM 1023 N N . MET B 1 18 ? 5.305 -10.578 -3.16 1 98.94 18 MET B N 1
ATOM 1024 C CA . MET B 1 18 ? 6.43 -9.656 -3.057 1 98.94 18 MET B CA 1
ATOM 1025 C C . MET B 1 18 ? 7.117 -9.781 -1.703 1 98.94 18 MET B C 1
ATOM 1027 O O . MET B 1 18 ? 8.344 -9.906 -1.633 1 98.94 18 MET B O 1
ATOM 1031 N N . ILE B 1 19 ? 6.27 -9.727 -0.631 1 98.94 19 ILE B N 1
ATOM 1032 C CA . ILE B 1 19 ? 6.805 -9.727 0.726 1 98.94 19 ILE B CA 1
ATOM 1033 C C . ILE B 1 19 ? 7.461 -11.07 1.026 1 98.94 19 ILE B C 1
ATOM 1035 O O . ILE B 1 19 ? 8.562 -11.117 1.574 1 98.94 19 ILE B O 1
ATOM 1039 N N . LYS B 1 20 ? 6.801 -12.141 0.603 1 98.81 20 LYS B N 1
ATOM 1040 C CA . LYS B 1 20 ? 7.332 -13.484 0.833 1 98.81 20 LYS B CA 1
ATOM 1041 C C . LYS B 1 20 ? 8.68 -13.664 0.137 1 98.81 20 LYS B C 1
ATOM 1043 O O . LYS B 1 20 ? 9.641 -14.141 0.748 1 98.81 20 LYS B O 1
ATOM 1048 N N . ALA B 1 21 ? 8.727 -13.312 -1.117 1 98.81 21 ALA B N 1
ATOM 1049 C CA . ALA B 1 21 ? 9.969 -13.438 -1.877 1 98.81 21 ALA B CA 1
ATOM 1050 C C . ALA B 1 21 ? 11.078 -12.602 -1.248 1 98.81 21 ALA B C 1
ATOM 1052 O O . ALA B 1 21 ? 12.219 -13.07 -1.128 1 98.81 21 ALA B O 1
ATOM 1053 N N . TYR B 1 22 ? 10.758 -11.383 -0.878 1 98.88 22 TYR B N 1
ATOM 1054 C CA . TYR B 1 22 ? 11.766 -10.508 -0.287 1 98.88 22 TYR B CA 1
ATOM 1055 C C . TYR B 1 22 ? 12.305 -11.094 1.01 1 98.88 22 TYR B C 1
ATOM 1057 O O . TYR B 1 22 ? 13.516 -11.07 1.254 1 98.88 22 TYR B O 1
ATOM 1065 N N . ASN B 1 23 ? 11.375 -11.555 1.864 1 98.75 23 ASN B N 1
ATOM 1066 C CA . ASN B 1 23 ? 11.781 -12.188 3.111 1 98.75 23 ASN B CA 1
ATOM 1067 C C . ASN B 1 23 ? 12.766 -13.328 2.863 1 98.75 23 ASN B C 1
ATOM 1069 O O . ASN B 1 23 ? 13.797 -13.422 3.531 1 98.75 23 ASN B O 1
ATOM 1073 N N . GLU B 1 24 ? 12.453 -14.195 2.006 1 98.38 24 GLU B N 1
ATOM 1074 C CA . GLU B 1 24 ? 13.281 -15.359 1.732 1 98.38 24 GLU B CA 1
ATOM 1075 C C . GLU B 1 24 ? 14.656 -14.953 1.22 1 98.38 24 GLU B C 1
ATOM 1077 O O . GLU B 1 24 ? 15.672 -15.5 1.654 1 98.38 24 GLU B O 1
ATOM 1082 N N . GLU B 1 25 ? 14.648 -14.016 0.362 1 98.19 25 GLU B N 1
ATOM 1083 C CA . GLU B 1 25 ? 15.906 -13.648 -0.28 1 98.19 25 GLU B CA 1
ATOM 1084 C C . GLU B 1 25 ? 16.797 -12.836 0.663 1 98.19 25 GLU B C 1
ATOM 1086 O O . GLU B 1 25 ? 18.016 -12.961 0.626 1 98.19 25 GLU B O 1
ATOM 1091 N N . HIS B 1 26 ? 16.234 -12.039 1.492 1 98.25 26 HIS B N 1
ATOM 1092 C CA . HIS B 1 26 ? 17.031 -11.086 2.258 1 98.25 26 HIS B CA 1
ATOM 1093 C C . HIS B 1 26 ? 17.016 -11.422 3.746 1 98.25 26 HIS B C 1
ATOM 1095 O O . HIS B 1 26 ? 17.531 -10.664 4.566 1 98.25 26 HIS B O 1
ATOM 1101 N N . ASN B 1 27 ? 16.406 -12.5 4.125 1 97.94 27 ASN B N 1
ATOM 1102 C CA . ASN B 1 27 ? 16.328 -12.969 5.508 1 97.94 27 ASN B CA 1
ATO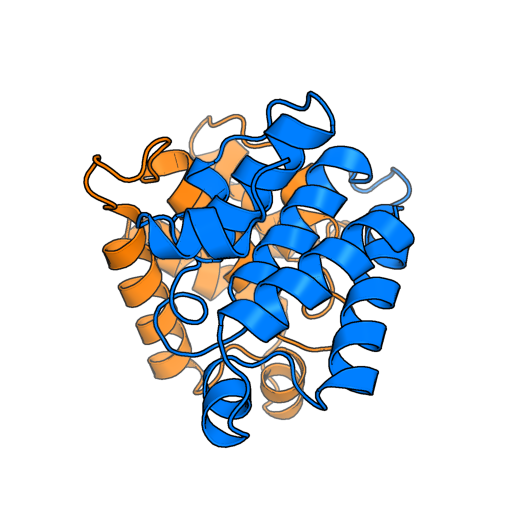M 1103 C C . ASN B 1 27 ? 15.68 -11.922 6.414 1 97.94 27 ASN B C 1
ATOM 1105 O O . ASN B 1 27 ? 16.234 -11.578 7.461 1 97.94 27 ASN B O 1
ATOM 1109 N N . THR B 1 28 ? 14.641 -11.258 5.906 1 98.38 28 THR B N 1
ATOM 1110 C CA . THR B 1 28 ? 13.797 -10.367 6.691 1 98.38 28 THR B CA 1
ATOM 1111 C C . THR B 1 28 ? 12.555 -11.102 7.195 1 98.38 28 THR B C 1
ATOM 1113 O O . THR B 1 28 ? 12.336 -12.258 6.852 1 98.38 28 THR B O 1
ATOM 1116 N N . ASP B 1 29 ? 11.797 -10.453 8.109 1 98.38 29 ASP B N 1
ATOM 1117 C CA . ASP B 1 29 ? 10.625 -11.094 8.695 1 98.38 29 ASP B CA 1
ATOM 1118 C C . ASP B 1 29 ? 9.398 -10.18 8.625 1 98.38 29 ASP B C 1
ATOM 1120 O O . ASP B 1 29 ? 8.695 -10 9.617 1 98.38 29 ASP B O 1
ATOM 1124 N N . ILE B 1 30 ? 9.227 -9.516 7.488 1 98.88 30 ILE B N 1
ATOM 1125 C CA . ILE B 1 30 ? 8.047 -8.695 7.242 1 98.88 30 ILE B CA 1
ATOM 1126 C C . ILE B 1 30 ? 6.812 -9.586 7.145 1 98.88 30 ILE B C 1
ATOM 1128 O O . ILE B 1 30 ? 6.805 -10.57 6.406 1 98.88 30 ILE B O 1
ATOM 1132 N N . PRO B 1 31 ? 5.785 -9.297 7.91 1 98.94 31 PRO B N 1
ATOM 1133 C CA . PRO B 1 31 ? 4.605 -10.164 7.836 1 98.94 31 PRO B CA 1
ATOM 1134 C C . PRO B 1 31 ? 3.99 -10.211 6.441 1 98.94 31 PRO B C 1
ATOM 1136 O O . PRO B 1 31 ? 3.637 -9.164 5.887 1 98.94 31 PRO B O 1
ATOM 1139 N N . VAL B 1 32 ? 3.801 -11.391 5.922 1 98.94 32 VAL B N 1
ATOM 1140 C CA . VAL B 1 32 ? 3.246 -11.609 4.59 1 98.94 32 VAL B CA 1
ATOM 1141 C C . VAL B 1 32 ? 1.807 -11.102 4.539 1 98.94 32 VAL B C 1
ATOM 1143 O O . VAL B 1 32 ? 1.363 -10.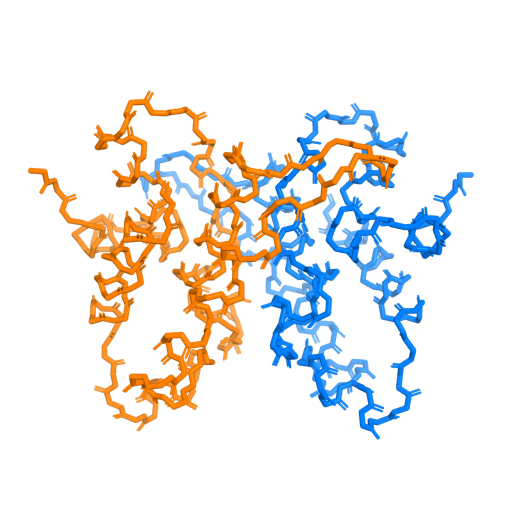57 3.516 1 98.94 32 VAL B O 1
ATOM 1146 N N . SER B 1 33 ? 1.159 -11.094 5.711 1 98.94 33 SER B N 1
ATOM 1147 C CA . SER B 1 33 ? -0.246 -10.727 5.84 1 98.94 33 SER B CA 1
ATOM 1148 C C . SER B 1 33 ? -0.475 -9.273 5.438 1 98.94 33 SER B C 1
ATOM 1150 O O . SER B 1 33 ? -1.579 -8.898 5.035 1 98.94 33 SER B O 1
ATOM 1152 N N . LEU B 1 34 ? 0.544 -8.445 5.48 1 98.94 34 LEU B N 1
ATOM 1153 C CA . LEU B 1 34 ? 0.417 -7.035 5.152 1 98.94 34 LEU B CA 1
ATOM 1154 C C . LEU B 1 34 ? -0.003 -6.848 3.697 1 98.94 34 LEU B C 1
ATOM 1156 O O . LEU B 1 34 ? -0.632 -5.844 3.352 1 98.94 34 LEU B O 1
ATOM 1160 N N . GLY B 1 35 ? 0.311 -7.801 2.859 1 98.94 35 GLY B N 1
ATOM 1161 C CA . GLY B 1 35 ? -0.016 -7.727 1.444 1 98.94 35 GLY B CA 1
ATOM 1162 C C . GLY B 1 35 ? -1.32 -8.422 1.096 1 98.94 35 GLY B C 1
ATOM 1163 O O . GLY B 1 35 ? -1.727 -8.438 -0.068 1 98.94 35 GLY B O 1
ATOM 1164 N N . SER B 1 36 ? -2.084 -8.953 2.082 1 98.94 36 SER B N 1
ATOM 1165 C CA . SER B 1 36 ? -3.221 -9.836 1.841 1 98.94 36 SER B CA 1
ATOM 1166 C C . SER B 1 36 ? -4.379 -9.086 1.199 1 98.94 36 SER B C 1
ATOM 1168 O O . SER B 1 36 ? -5.137 -9.656 0.411 1 98.94 36 SER B O 1
ATOM 1170 N N . GLY B 1 37 ? -4.512 -7.84 1.517 1 98.75 37 GLY B N 1
ATOM 1171 C CA . GLY B 1 37 ? -5.586 -7.043 0.946 1 98.75 37 GLY B CA 1
ATOM 1172 C C . GLY B 1 37 ? -5.207 -6.383 -0.368 1 98.75 37 GLY B C 1
ATOM 1173 O O . GLY B 1 37 ? -5.973 -5.586 -0.912 1 98.75 37 GLY B O 1
ATOM 1174 N N . MET B 1 38 ? -4.078 -6.699 -0.958 1 98.81 38 MET B N 1
ATOM 1175 C CA . MET B 1 38 ? -3.543 -5.957 -2.094 1 98.81 38 MET B CA 1
ATOM 1176 C C . MET B 1 38 ? -3.619 -6.785 -3.371 1 98.81 38 MET B C 1
ATOM 1178 O O . MET B 1 38 ? -3 -6.438 -4.379 1 98.81 38 MET B O 1
ATOM 1182 N N . GLY B 1 39 ? -4.359 -7.816 -3.428 1 98.44 39 GLY B N 1
ATOM 1183 C CA . GLY B 1 39 ? -4.535 -8.602 -4.641 1 98.44 39 GLY B CA 1
ATOM 1184 C C . GLY B 1 39 ? -5.398 -7.91 -5.676 1 98.44 39 GLY B C 1
ATOM 1185 O O . GLY B 1 39 ? -6.281 -7.117 -5.332 1 98.44 39 GLY B O 1
ATOM 1186 N N . THR B 1 40 ? -5.094 -8.156 -6.969 1 98.06 40 THR B N 1
ATOM 1187 C CA . THR B 1 40 ? -5.926 -7.664 -8.062 1 98.06 40 THR B CA 1
ATOM 1188 C C . THR B 1 40 ? -6.051 -6.141 -8.008 1 98.06 40 THR B C 1
ATOM 1190 O O . THR B 1 40 ? -7.133 -5.594 -8.227 1 98.06 40 THR B O 1
ATOM 1193 N N . GLY B 1 41 ? -4.992 -5.465 -7.648 1 98.62 41 GLY B N 1
ATOM 1194 C CA . GLY B 1 41 ? -5.031 -4.016 -7.578 1 98.62 41 GLY B CA 1
ATOM 1195 C C . GLY B 1 41 ? -5.875 -3.498 -6.426 1 98.62 41 GLY B C 1
ATOM 1196 O O . GLY B 1 41 ? -6.848 -2.771 -6.641 1 98.62 41 GLY B O 1
ATOM 1197 N N . PHE B 1 42 ? -5.469 -3.885 -5.234 1 98.88 42 PHE B N 1
ATOM 1198 C CA . PHE B 1 42 ? -6.215 -3.521 -4.035 1 98.88 42 PHE B CA 1
ATOM 1199 C C . PHE B 1 42 ? -7.695 -3.859 -4.191 1 98.88 42 PHE B C 1
ATOM 1201 O O . PHE B 1 42 ? -8.562 -3.066 -3.818 1 98.88 42 PHE B O 1
ATOM 1208 N N . THR B 1 43 ? -8.016 -4.941 -4.898 1 98.75 43 THR B N 1
ATOM 1209 C CA . THR B 1 43 ? -9.289 -5.648 -5 1 98.75 43 THR B CA 1
ATOM 1210 C C . THR B 1 43 ? -10.219 -4.945 -5.992 1 98.75 43 THR B C 1
ATOM 1212 O O . THR B 1 43 ? -11.242 -5.504 -6.387 1 98.75 43 THR B O 1
ATOM 1215 N N . VAL B 1 44 ? -9.867 -3.781 -6.516 1 98.69 44 VAL B N 1
ATOM 1216 C CA . VAL B 1 44 ? -10.797 -3.084 -7.398 1 98.69 44 VAL B CA 1
ATOM 1217 C C . VAL B 1 44 ? -10.07 -2.621 -8.656 1 98.69 44 VAL B C 1
ATOM 1219 O O . VAL B 1 44 ? -10.531 -1.72 -9.359 1 98.69 44 VAL B O 1
ATOM 1222 N N . GLY B 1 45 ? -8.945 -3.172 -8.906 1 98.75 45 GLY B N 1
ATOM 1223 C CA . GLY B 1 45 ? -8.172 -2.801 -10.086 1 98.75 45 GLY B CA 1
ATOM 1224 C C . GLY B 1 45 ? -7.469 -1.465 -9.938 1 98.75 45 GLY B C 1
ATOM 1225 O O . GLY B 1 45 ? -7.25 -0.765 -10.93 1 98.75 45 GLY B O 1
ATOM 1226 N N . SER B 1 46 ? -7.16 -1.058 -8.766 1 98.75 46 SER B N 1
ATOM 1227 C CA . SER B 1 46 ? -6.43 0.168 -8.469 1 98.75 46 SER B CA 1
ATOM 1228 C C . SER B 1 46 ? -4.93 -0.02 -8.672 1 98.75 46 SER B C 1
ATOM 1230 O O . SER B 1 46 ? -4.5 -0.605 -9.664 1 98.75 46 SER B O 1
ATOM 1232 N N . VAL B 1 47 ? -4.074 0.573 -7.762 1 98.88 47 VAL B N 1
ATOM 1233 C CA . VAL B 1 47 ? -2.629 0.419 -7.871 1 98.88 47 VAL B CA 1
ATOM 1234 C C . VAL B 1 47 ? -2.26 -1.062 -7.809 1 98.88 47 VAL B C 1
ATOM 1236 O O . VAL B 1 47 ? -2.844 -1.82 -7.031 1 98.88 47 VAL B O 1
ATOM 1239 N N . CYS B 1 48 ? -1.355 -1.47 -8.711 1 98.94 48 CYS B N 1
ATOM 1240 C CA . CYS B 1 48 ? -0.864 -2.842 -8.68 1 98.94 48 CYS B CA 1
ATOM 1241 C C . CYS B 1 48 ? -0.429 -3.234 -7.273 1 98.94 48 CYS B C 1
ATOM 1243 O O . CYS B 1 48 ? 0.326 -2.506 -6.629 1 98.94 48 CYS B O 1
ATOM 1245 N N . GLY B 1 49 ? -0.854 -4.438 -6.801 1 98.88 49 GLY B N 1
ATOM 1246 C CA . GLY B 1 49 ? -0.53 -4.898 -5.461 1 98.88 49 GLY B CA 1
ATOM 1247 C C . GLY B 1 49 ? 0.957 -5.105 -5.246 1 98.88 49 GLY B C 1
ATOM 1248 O O . GLY B 1 49 ? 1.463 -4.898 -4.141 1 98.88 49 GLY B O 1
ATOM 1249 N N . ALA B 1 50 ? 1.646 -5.574 -6.309 1 98.94 50 ALA B N 1
ATOM 1250 C CA . ALA B 1 50 ? 3.096 -5.723 -6.211 1 98.94 50 ALA B CA 1
ATOM 1251 C C . ALA B 1 50 ? 3.77 -4.379 -5.953 1 98.94 50 ALA B C 1
ATOM 1253 O O . ALA B 1 50 ? 4.684 -4.281 -5.129 1 98.94 50 ALA B O 1
ATOM 1254 N N . VAL B 1 51 ? 3.305 -3.334 -6.617 1 98.94 51 VAL B N 1
ATOM 1255 C CA . VAL B 1 51 ? 3.854 -1.992 -6.465 1 98.94 51 VAL B CA 1
ATOM 1256 C C . VAL B 1 51 ? 3.539 -1.461 -5.066 1 98.94 51 VAL B C 1
ATOM 1258 O O . VAL B 1 51 ? 4.414 -0.91 -4.395 1 98.94 51 VAL B O 1
ATOM 1261 N N . GLY B 1 52 ? 2.307 -1.68 -4.633 1 98.88 52 GLY B N 1
ATOM 1262 C CA . GLY B 1 52 ? 1.935 -1.291 -3.283 1 98.88 52 GLY B CA 1
ATOM 1263 C C . GLY B 1 52 ? 2.771 -1.971 -2.215 1 98.88 52 GLY B C 1
ATOM 1264 O O . GLY B 1 52 ? 3.238 -1.32 -1.277 1 98.88 52 GLY B O 1
ATOM 1265 N N . ALA B 1 53 ? 2.988 -3.271 -2.361 1 98.94 53 ALA B N 1
ATOM 1266 C CA . ALA B 1 53 ? 3.762 -4.035 -1.386 1 98.94 53 ALA B CA 1
ATOM 1267 C C . ALA B 1 53 ? 5.227 -3.607 -1.389 1 98.94 53 ALA B C 1
ATOM 1269 O O . ALA B 1 53 ? 5.887 -3.625 -0.348 1 98.94 53 ALA B O 1
ATOM 1270 N N . ALA B 1 54 ? 5.73 -3.217 -2.541 1 98.94 54 ALA B N 1
ATOM 1271 C CA . ALA B 1 54 ? 7.098 -2.707 -2.592 1 98.94 54 ALA B CA 1
ATOM 1272 C C . ALA B 1 54 ? 7.254 -1.467 -1.719 1 98.94 54 ALA B C 1
ATOM 1274 O O . ALA B 1 54 ? 8.266 -1.305 -1.035 1 98.94 54 ALA B O 1
ATOM 1275 N N . ALA B 1 55 ? 6.25 -0.589 -1.744 1 98.94 55 ALA B N 1
ATOM 1276 C CA . ALA B 1 55 ? 6.281 0.588 -0.88 1 98.94 55 ALA B CA 1
ATOM 1277 C C . ALA B 1 55 ? 6.25 0.189 0.592 1 98.94 55 ALA B C 1
AT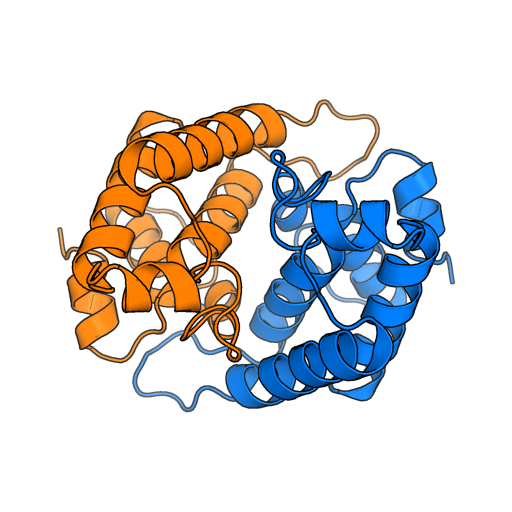OM 1279 O O . ALA B 1 55 ? 6.898 0.823 1.428 1 98.94 55 ALA B O 1
ATOM 1280 N N . VAL B 1 56 ? 5.504 -0.882 0.945 1 98.94 56 VAL B N 1
ATOM 1281 C CA . VAL B 1 56 ? 5.453 -1.405 2.307 1 98.94 56 VAL B CA 1
ATOM 1282 C C . VAL B 1 56 ? 6.836 -1.912 2.719 1 98.94 56 VAL B C 1
ATOM 1284 O O . VAL B 1 56 ? 7.309 -1.615 3.816 1 98.94 56 VAL B O 1
ATOM 1287 N N . ILE B 1 57 ? 7.469 -2.65 1.839 1 98.94 57 ILE B N 1
ATOM 1288 C CA . ILE B 1 57 ? 8.805 -3.182 2.109 1 98.94 57 ILE B CA 1
ATOM 1289 C C . ILE B 1 57 ? 9.789 -2.031 2.297 1 98.94 57 ILE B C 1
ATOM 1291 O O . ILE B 1 57 ? 10.57 -2.025 3.25 1 98.94 57 ILE B O 1
ATOM 1295 N N . ILE B 1 58 ? 9.758 -1.016 1.431 1 98.94 58 ILE B N 1
ATOM 1296 C CA . ILE B 1 58 ? 10.609 0.165 1.563 1 98.94 58 ILE B CA 1
ATOM 1297 C C . ILE B 1 58 ? 10.375 0.814 2.926 1 98.94 58 ILE B C 1
ATOM 1299 O O . ILE B 1 58 ? 11.328 1.172 3.621 1 98.94 58 ILE B O 1
ATOM 1303 N N . GLY B 1 59 ? 9.094 0.91 3.32 1 98.88 59 GLY B N 1
ATOM 1304 C CA . GLY B 1 59 ? 8.773 1.469 4.625 1 98.88 59 GLY B CA 1
ATOM 1305 C C . GLY B 1 59 ? 9.352 0.671 5.777 1 98.88 59 GLY B C 1
ATOM 1306 O O . GLY B 1 59 ? 9.867 1.246 6.738 1 98.88 59 GLY B O 1
ATOM 1307 N N . SER B 1 60 ? 9.273 -0.615 5.664 1 98.88 60 SER B N 1
ATOM 1308 C CA . SER B 1 60 ? 9.789 -1.493 6.711 1 98.88 60 SER B CA 1
ATOM 1309 C C . SER B 1 60 ? 11.297 -1.331 6.879 1 98.88 60 SER B C 1
ATOM 1311 O O . SER B 1 60 ? 11.82 -1.467 7.984 1 98.88 60 SER B O 1
ATOM 1313 N N . LEU B 1 61 ? 11.977 -0.985 5.836 1 98.69 61 LEU B N 1
ATOM 1314 C CA . LEU B 1 61 ? 13.43 -0.99 5.852 1 98.69 61 LEU B CA 1
ATOM 1315 C C . LEU B 1 61 ? 13.977 0.415 6.078 1 98.69 61 LEU B C 1
ATOM 1317 O O . LEU B 1 61 ? 15.031 0.584 6.695 1 98.69 61 LEU B O 1
ATOM 1321 N N . LYS B 1 62 ? 13.289 1.397 5.547 1 98.69 62 LYS B N 1
ATOM 1322 C CA . LYS B 1 62 ? 13.867 2.734 5.461 1 98.69 62 LYS B CA 1
ATOM 1323 C C . LYS B 1 62 ? 12.922 3.781 6.047 1 98.69 62 LYS B C 1
ATOM 1325 O O . LYS B 1 62 ? 13.203 4.98 5.992 1 98.69 62 LYS B O 1
ATOM 1330 N N . GLY B 1 63 ? 11.789 3.305 6.57 1 98.75 63 GLY B N 1
ATOM 1331 C CA . GLY B 1 63 ? 10.805 4.238 7.102 1 98.75 63 GLY B CA 1
ATOM 1332 C C . GLY B 1 63 ? 11.18 4.793 8.461 1 98.75 63 GLY B C 1
ATOM 1333 O O . GLY B 1 63 ? 12.266 4.512 8.977 1 98.75 63 GLY B O 1
ATOM 1334 N N . ARG B 1 64 ? 10.297 5.602 8.961 1 98.75 64 ARG B N 1
ATOM 1335 C CA . ARG B 1 64 ? 10.477 6.254 10.258 1 98.75 64 ARG B CA 1
ATOM 1336 C C . ARG B 1 64 ? 9.273 6.004 11.164 1 98.75 64 ARG B C 1
ATOM 1338 O O . ARG B 1 64 ? 8.195 5.633 10.695 1 98.75 64 ARG B O 1
ATOM 1345 N N . GLU B 1 65 ? 9.469 6.191 12.492 1 98.5 65 GLU B N 1
ATOM 1346 C CA . GLU B 1 65 ? 8.398 5.961 13.453 1 98.5 65 GLU B CA 1
ATOM 1347 C C . GLU B 1 65 ? 7.832 7.281 13.977 1 98.5 65 GLU B C 1
ATOM 1349 O O . GLU B 1 65 ? 6.719 7.32 14.5 1 98.5 65 GLU B O 1
ATOM 1354 N N . ASN B 1 66 ? 8.68 8.328 13.812 1 98.44 66 ASN B N 1
ATOM 1355 C CA . ASN B 1 66 ? 8.258 9.633 14.305 1 98.44 66 ASN B CA 1
ATOM 1356 C C . ASN B 1 66 ? 8.484 10.719 13.258 1 98.44 66 ASN B C 1
ATOM 1358 O O . ASN B 1 66 ? 9.422 10.641 12.461 1 98.44 66 ASN B O 1
ATOM 1362 N N . SER B 1 67 ? 7.566 11.75 13.312 1 97.94 67 SER B N 1
ATOM 1363 C CA . SER B 1 67 ? 7.543 12.758 12.266 1 97.94 67 SER B CA 1
ATOM 1364 C C . SER B 1 67 ? 8.773 13.664 12.328 1 97.94 67 SER B C 1
ATOM 1366 O O . SER B 1 67 ? 9.086 14.375 11.375 1 97.94 67 SER B O 1
ATOM 1368 N N . ASP B 1 68 ? 9.484 13.703 13.414 1 98 68 ASP B N 1
ATOM 1369 C CA . ASP B 1 68 ? 10.656 14.57 13.555 1 98 68 ASP B CA 1
ATOM 1370 C C . ASP B 1 68 ? 11.906 13.891 13.016 1 98 68 ASP B C 1
ATOM 1372 O O . ASP B 1 68 ? 12.977 14.5 12.945 1 98 68 ASP B O 1
ATOM 1376 N N . GLU B 1 69 ? 11.797 12.609 12.594 1 98.31 69 GLU B N 1
ATOM 1377 C CA . GLU B 1 69 ? 12.883 11.891 11.945 1 98.31 69 GLU B CA 1
ATOM 1378 C C . GLU B 1 69 ? 12.859 12.094 10.438 1 98.31 69 GLU B C 1
ATOM 1380 O O . GLU B 1 69 ? 11.789 12.281 9.844 1 98.31 69 GLU B O 1
ATOM 1385 N N . PRO B 1 70 ? 14.016 12.117 9.836 1 97.94 70 PRO B N 1
ATOM 1386 C CA . PRO B 1 70 ? 14 12.141 8.367 1 97.94 70 PRO B CA 1
ATOM 1387 C C . PRO B 1 70 ? 13.281 10.938 7.766 1 97.94 70 PRO B C 1
ATOM 1389 O O . PRO B 1 70 ? 13.391 9.828 8.281 1 97.94 70 PRO B O 1
ATOM 1392 N N . ASN B 1 71 ? 12.531 11.148 6.738 1 98.19 71 ASN B N 1
ATOM 1393 C CA . ASN B 1 71 ? 11.852 10.07 6.027 1 98.19 71 ASN B CA 1
ATOM 1394 C C . ASN B 1 71 ? 12.641 9.625 4.801 1 98.19 71 ASN B C 1
ATOM 1396 O O . ASN B 1 71 ? 12.336 10.031 3.678 1 98.19 71 ASN B O 1
ATOM 1400 N N . ASP B 1 72 ? 13.508 8.711 4.93 1 98.06 72 ASP B N 1
ATOM 1401 C CA . ASP B 1 72 ? 14.344 8.211 3.84 1 98.06 72 ASP B CA 1
ATOM 1402 C C . ASP B 1 72 ? 13.531 7.348 2.875 1 98.06 72 ASP B C 1
ATOM 1404 O O . ASP B 1 72 ? 13.898 7.199 1.707 1 98.06 72 ASP B O 1
ATOM 1408 N N . ALA B 1 73 ? 12.469 6.781 3.359 1 98.75 73 ALA B N 1
ATOM 1409 C CA . ALA B 1 73 ? 11.656 5.891 2.533 1 98.75 73 ALA B CA 1
ATOM 1410 C C . ALA B 1 73 ? 11.117 6.621 1.305 1 98.75 73 ALA B C 1
ATOM 1412 O O . ALA B 1 73 ? 10.953 6.023 0.24 1 98.75 73 ALA B O 1
ATOM 1413 N N . ARG B 1 74 ? 10.844 7.883 1.453 1 98.25 74 ARG B N 1
ATOM 1414 C CA . ARG B 1 74 ? 10.242 8.688 0.397 1 98.25 74 ARG B CA 1
ATOM 1415 C C . ARG B 1 74 ? 11.078 8.641 -0.876 1 98.25 74 ARG B C 1
ATOM 1417 O O . ARG B 1 74 ? 10.547 8.453 -1.971 1 98.25 74 ARG B O 1
ATOM 1424 N N . LYS B 1 75 ? 12.359 8.844 -0.714 1 98.25 75 LYS B N 1
ATOM 1425 C CA . LYS B 1 75 ? 13.234 8.875 -1.882 1 98.25 75 LYS B CA 1
ATOM 1426 C C . LYS B 1 75 ? 13.227 7.539 -2.615 1 98.25 75 LYS B C 1
ATOM 1428 O O . LYS B 1 75 ? 13.18 7.5 -3.848 1 98.25 75 LYS B O 1
ATOM 1433 N N . TYR B 1 76 ? 13.305 6.438 -1.899 1 98.81 76 TYR B N 1
ATOM 1434 C CA . TYR B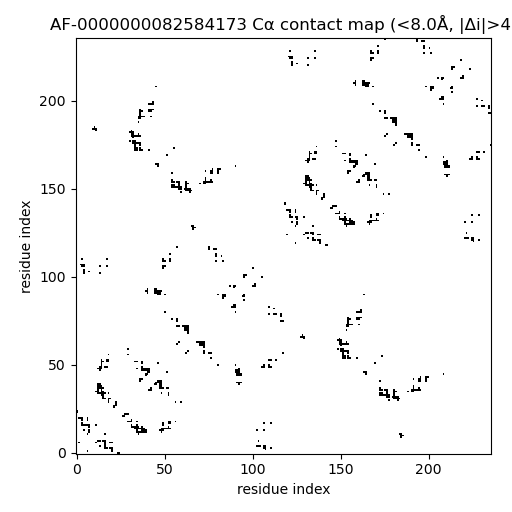 1 76 ? 13.312 5.105 -2.5 1 98.81 76 TYR B CA 1
ATOM 1435 C C . TYR B 1 76 ? 11.977 4.805 -3.168 1 98.81 76 TYR B C 1
ATOM 1437 O O . TYR B 1 76 ? 11.938 4.277 -4.281 1 98.81 76 TYR B O 1
ATOM 1445 N N . ALA B 1 77 ? 10.898 5.176 -2.51 1 98.88 77 ALA B N 1
ATOM 1446 C CA . ALA B 1 77 ? 9.57 4.973 -3.082 1 98.88 77 ALA B CA 1
ATOM 1447 C C . ALA B 1 77 ? 9.398 5.773 -4.371 1 98.88 77 ALA B C 1
ATOM 1449 O O . ALA B 1 77 ? 8.875 5.266 -5.359 1 98.88 77 ALA B O 1
ATOM 1450 N N . LYS B 1 78 ? 9.867 6.973 -4.355 1 98.88 78 LYS B N 1
ATOM 1451 C CA . LYS B 1 78 ? 9.766 7.832 -5.531 1 98.88 78 LYS B CA 1
ATOM 1452 C C . LYS B 1 78 ? 10.516 7.242 -6.715 1 98.88 78 LYS B C 1
ATOM 1454 O O . LYS B 1 78 ? 10 7.207 -7.836 1 98.88 78 LYS B O 1
ATOM 1459 N N . GLU B 1 79 ? 11.695 6.863 -6.426 1 98.88 79 GLU B N 1
ATOM 1460 C CA . GLU B 1 79 ? 12.508 6.273 -7.488 1 98.88 79 GLU B CA 1
ATOM 1461 C C . GLU B 1 79 ? 11.844 5.023 -8.062 1 98.88 79 GLU B C 1
ATOM 1463 O O . GLU B 1 79 ? 11.82 4.832 -9.281 1 98.88 79 GLU B O 1
ATOM 1468 N N . LEU B 1 80 ? 11.344 4.18 -7.242 1 98.94 80 LEU B N 1
ATOM 1469 C CA . LEU B 1 80 ? 10.656 2.965 -7.672 1 98.94 80 LEU B CA 1
ATOM 1470 C C . LEU B 1 80 ? 9.453 3.299 -8.539 1 98.94 80 LEU B C 1
ATOM 1472 O O . LEU B 1 80 ? 9.297 2.754 -9.633 1 98.94 80 LEU B O 1
ATOM 1476 N N . MET B 1 81 ? 8.641 4.199 -8.062 1 98.88 81 MET B N 1
ATOM 1477 C CA . MET B 1 81 ? 7.402 4.551 -8.758 1 98.88 81 MET B CA 1
ATOM 1478 C C . MET B 1 81 ? 7.699 5.184 -10.109 1 98.88 81 MET B C 1
ATOM 1480 O O . MET B 1 81 ? 7.027 4.883 -11.102 1 98.88 81 MET B O 1
ATOM 1484 N N . GLN B 1 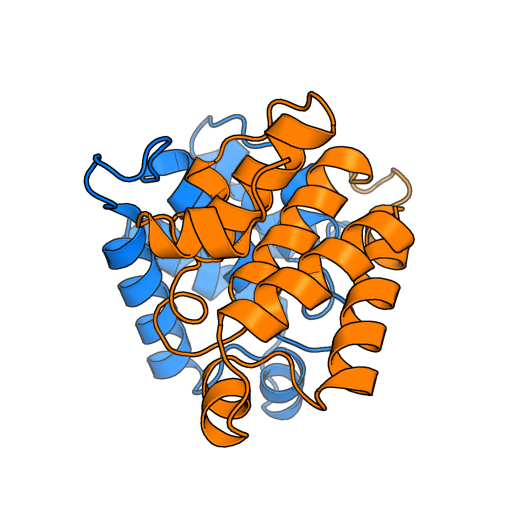82 ? 8.68 6.027 -10.086 1 98.81 82 GLN B N 1
ATOM 1485 C CA . GLN B 1 82 ? 9.062 6.656 -11.344 1 98.81 82 GLN B CA 1
ATOM 1486 C C . GLN B 1 82 ? 9.57 5.621 -12.344 1 98.81 82 GLN B C 1
ATOM 1488 O O . GLN B 1 82 ? 9.273 5.711 -13.539 1 98.81 82 GLN B O 1
ATOM 1493 N N . GLY B 1 83 ? 10.32 4.676 -11.859 1 98.75 83 GLY B N 1
ATOM 1494 C CA . GLY B 1 83 ? 10.797 3.607 -12.719 1 98.75 83 GLY B CA 1
ATOM 1495 C C . GLY B 1 83 ? 9.672 2.785 -13.32 1 98.75 83 GLY B C 1
ATOM 1496 O O . GLY B 1 83 ? 9.719 2.428 -14.5 1 98.75 83 GLY B O 1
ATOM 1497 N N . ILE B 1 84 ? 8.648 2.482 -12.531 1 98.88 84 ILE B N 1
ATOM 1498 C CA . ILE B 1 84 ? 7.496 1.717 -12.992 1 98.88 84 ILE B CA 1
ATOM 1499 C C . ILE B 1 84 ? 6.773 2.488 -14.094 1 98.88 84 ILE B C 1
ATOM 1501 O O . ILE B 1 84 ? 6.422 1.922 -15.133 1 98.88 84 ILE B O 1
ATOM 1505 N N . ARG B 1 85 ? 6.566 3.756 -13.898 1 98.69 85 ARG B N 1
ATOM 1506 C CA . ARG B 1 85 ? 5.859 4.582 -14.875 1 98.69 85 ARG B CA 1
ATOM 1507 C C . ARG B 1 85 ? 6.676 4.738 -16.156 1 98.69 85 ARG B C 1
ATOM 1509 O O . ARG B 1 85 ? 6.117 4.809 -17.25 1 98.69 85 ARG B O 1
ATOM 1516 N N . GLU B 1 86 ? 7.957 4.887 -15.969 1 98.62 86 GLU B N 1
ATOM 1517 C CA . GLU B 1 86 ? 8.812 4.988 -17.141 1 98.62 86 GLU B CA 1
ATOM 1518 C C . GLU B 1 86 ? 8.727 3.727 -18 1 98.62 86 GLU B C 1
ATOM 1520 O O . GLU B 1 86 ? 8.672 3.805 -19.219 1 98.62 86 GLU B O 1
ATOM 1525 N N . LYS B 1 87 ? 8.672 2.607 -17.375 1 98.62 87 LYS B N 1
ATOM 1526 C CA . LYS B 1 87 ? 8.719 1.334 -18.094 1 98.62 87 LYS B CA 1
ATOM 1527 C C . LYS B 1 87 ? 7.344 0.97 -18.641 1 98.62 87 LYS B C 1
ATOM 1529 O O . LYS B 1 87 ? 7.23 0.516 -19.781 1 98.62 87 LYS B O 1
ATOM 1534 N N . TYR B 1 88 ? 6.27 1.22 -17.844 1 98.69 88 TYR B N 1
ATOM 1535 C CA . TYR B 1 88 ? 4.98 0.64 -18.219 1 98.69 88 TYR B CA 1
ATOM 1536 C C . TYR B 1 88 ? 3.949 1.729 -18.484 1 98.69 88 TYR B C 1
ATOM 1538 O O . TYR B 1 88 ? 2.855 1.448 -18.969 1 98.69 88 TYR B O 1
ATOM 1546 N N . GLY B 1 89 ? 4.242 2.967 -18.094 1 98.5 89 GLY B N 1
ATOM 1547 C CA . GLY B 1 89 ? 3.35 4.09 -18.312 1 98.5 89 GLY B CA 1
ATOM 1548 C C . GLY B 1 89 ? 2.305 4.25 -17.234 1 98.5 89 GLY B C 1
ATOM 1549 O O . GLY B 1 89 ? 1.638 5.281 -17.141 1 98.5 89 GLY B O 1
ATOM 1550 N N . THR B 1 90 ? 2.115 3.164 -16.469 1 98.69 90 THR B N 1
ATOM 1551 C CA . THR B 1 90 ? 1.125 3.195 -15.398 1 98.69 90 THR B CA 1
ATOM 1552 C C . THR B 1 90 ? 1.458 2.166 -14.32 1 98.69 90 THR B C 1
ATOM 1554 O O . THR B 1 90 ? 2.213 1.225 -14.57 1 98.69 90 THR B O 1
ATOM 1557 N N . GLU B 1 91 ? 0.995 2.389 -13.125 1 98.81 91 GLU B N 1
ATOM 1558 C CA . GLU B 1 91 ? 1.052 1.417 -12.031 1 98.81 91 GLU B CA 1
ATOM 1559 C C . GLU B 1 91 ? -0.34 0.901 -11.68 1 98.81 91 GLU B C 1
ATOM 1561 O O . GLU B 1 91 ? -0.501 0.135 -10.727 1 98.81 91 GLU B O 1
ATOM 1566 N N . ILE B 1 92 ? -1.322 1.377 -12.391 1 98.88 92 ILE B N 1
ATOM 1567 C CA . ILE B 1 92 ? -2.713 1.035 -12.109 1 98.88 92 ILE B CA 1
ATOM 1568 C C . ILE B 1 92 ? -3.053 -0.311 -12.742 1 98.88 92 ILE B C 1
ATOM 1570 O O . ILE B 1 92 ? -2.893 -0.492 -13.953 1 98.88 92 ILE B O 1
ATOM 1574 N N . CYS B 1 93 ? -3.584 -1.158 -11.969 1 98.88 93 CYS B N 1
ATOM 1575 C CA . CYS B 1 93 ? -3.805 -2.561 -12.297 1 98.88 93 CYS B CA 1
ATOM 1576 C C . CYS B 1 93 ? -4.691 -2.695 -13.531 1 98.88 93 CYS B C 1
ATOM 1578 O O . CYS B 1 93 ? -4.34 -3.393 -14.484 1 98.88 93 CYS B O 1
ATOM 1580 N N . LYS B 1 94 ? -5.793 -2.084 -13.508 1 98.69 94 LYS B N 1
ATOM 1581 C CA . LYS B 1 94 ? -6.734 -2.164 -14.625 1 98.69 94 LYS B CA 1
ATOM 1582 C C . LYS B 1 94 ? -6.086 -1.696 -15.922 1 98.69 94 LYS B C 1
ATOM 1584 O O . LYS B 1 94 ? -6.328 -2.275 -16.984 1 98.69 94 LYS B O 1
ATOM 1589 N N . ASP B 1 95 ? -5.301 -0.644 -15.867 1 98.75 95 ASP B N 1
ATOM 1590 C CA . ASP B 1 95 ? -4.629 -0.095 -17.047 1 98.75 95 ASP B CA 1
ATOM 1591 C C . ASP B 1 95 ? -3.516 -1.023 -17.516 1 98.75 95 ASP B C 1
ATOM 1593 O O . ASP B 1 95 ? -3.312 -1.184 -18.719 1 98.75 95 ASP B O 1
ATOM 1597 N N . LEU B 1 96 ? -2.752 -1.592 -16.562 1 98.88 96 LEU B N 1
ATOM 1598 C CA . LEU B 1 96 ? -1.731 -2.572 -16.906 1 98.88 96 LEU B CA 1
ATOM 1599 C C . LEU B 1 96 ? -2.344 -3.736 -17.688 1 98.88 96 LEU B C 1
ATOM 1601 O O . LEU B 1 96 ? -1.822 -4.141 -18.734 1 98.88 96 LEU B O 1
ATOM 1605 N N . LYS B 1 97 ? -3.461 -4.242 -17.203 1 98.5 97 LYS B N 1
ATOM 1606 C CA . LYS B 1 97 ? -4.148 -5.348 -17.859 1 98.5 97 LYS B CA 1
ATOM 1607 C C . LYS B 1 97 ? -4.625 -4.945 -19.25 1 98.5 97 LYS B C 1
ATOM 1609 O O . LYS B 1 97 ? -4.465 -5.703 -20.219 1 98.5 97 LYS B O 1
ATOM 1614 N N . LYS B 1 98 ? -5.16 -3.787 -19.312 1 98.5 98 LYS B N 1
ATOM 1615 C CA . LYS B 1 98 ? -5.629 -3.283 -20.594 1 98.5 98 LYS B CA 1
ATOM 1616 C C . LYS B 1 98 ? -4.488 -3.195 -21.609 1 98.5 98 LYS B C 1
ATOM 1618 O O . LYS B 1 98 ? -4.688 -3.422 -22.797 1 98.5 98 LYS B O 1
ATOM 1623 N N . ASN B 1 99 ? -3.338 -2.873 -21.125 1 98.5 99 ASN B N 1
ATOM 1624 C CA . ASN B 1 99 ? -2.164 -2.709 -21.969 1 98.5 99 ASN B CA 1
ATOM 1625 C C . ASN B 1 99 ? -1.49 -4.047 -22.266 1 98.5 99 ASN B C 1
ATOM 1627 O O . ASN B 1 99 ? -0.441 -4.09 -22.906 1 98.5 99 ASN B O 1
ATOM 1631 N N . GLY B 1 100 ? -1.993 -5.133 -21.734 1 98.38 100 GLY B N 1
ATOM 1632 C CA . GLY B 1 100 ? -1.497 -6.469 -22.031 1 98.38 100 GLY B CA 1
ATOM 1633 C C . GLY B 1 100 ? -0.31 -6.863 -21.172 1 98.38 100 GLY B C 1
ATOM 1634 O O . GLY B 1 100 ? 0.43 -7.785 -21.516 1 98.38 100 GLY B O 1
ATOM 1635 N N . ILE B 1 101 ? -0.067 -6.105 -20.078 1 98.69 101 ILE B N 1
ATOM 1636 C CA . ILE B 1 101 ? 1.023 -6.438 -19.172 1 98.69 101 ILE B CA 1
ATOM 1637 C C . ILE B 1 101 ? 0.554 -7.484 -18.156 1 98.69 101 ILE B C 1
ATOM 1639 O O . ILE B 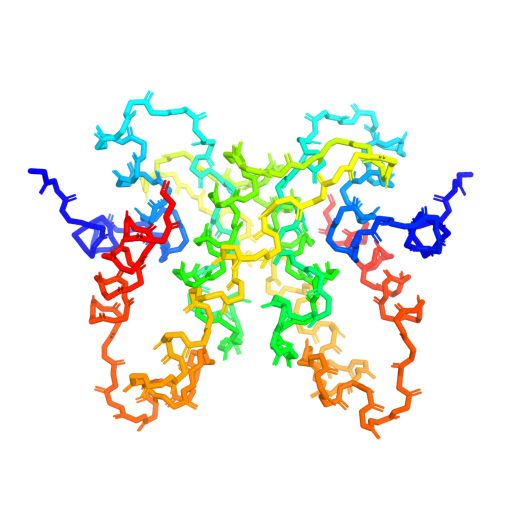1 101 ? -0.404 -7.254 -17.422 1 98.69 101 ILE B O 1
ATOM 1643 N N . SER B 1 102 ? 1.211 -8.617 -18.125 1 98.44 102 SER B N 1
ATOM 1644 C CA . SER B 1 102 ? 0.802 -9.695 -17.234 1 98.44 102 SER B CA 1
ATOM 1645 C C . SER B 1 102 ? 1.19 -9.391 -15.789 1 98.44 102 SER B C 1
ATOM 1647 O O . SER B 1 102 ? 2.137 -8.641 -15.547 1 98.44 102 SER B O 1
ATOM 1649 N N . CYS B 1 103 ? 0.477 -10.062 -14.875 1 98.69 103 CYS B N 1
ATOM 1650 C CA . CYS B 1 103 ? 0.842 -9.945 -13.461 1 98.69 103 CYS B CA 1
ATOM 1651 C C . CYS B 1 103 ? 2.283 -10.391 -13.234 1 98.69 103 CYS B C 1
ATOM 1653 O O . CYS B 1 103 ? 3.02 -9.758 -12.484 1 98.69 103 CYS B O 1
ATOM 1655 N N . ALA B 1 104 ? 2.643 -11.461 -13.891 1 98.62 104 ALA B N 1
ATOM 1656 C CA . ALA B 1 104 ? 3.998 -11.977 -13.719 1 98.62 104 ALA B CA 1
ATOM 1657 C C . ALA B 1 104 ? 5.035 -10.93 -14.133 1 98.62 104 ALA B C 1
ATOM 1659 O O . ALA B 1 104 ? 6.035 -10.734 -13.438 1 98.62 104 ALA B O 1
ATOM 1660 N N . ASP B 1 105 ? 4.832 -10.242 -15.203 1 98.56 105 ASP B N 1
ATOM 1661 C CA . ASP B 1 105 ? 5.777 -9.266 -15.727 1 98.56 105 ASP B CA 1
ATOM 1662 C C . ASP B 1 105 ? 5.949 -8.094 -14.758 1 98.56 105 ASP B C 1
ATOM 1664 O O . ASP B 1 105 ? 7.074 -7.707 -14.43 1 98.56 105 ASP B O 1
ATOM 1668 N N . ILE B 1 106 ? 4.828 -7.535 -14.312 1 98.81 106 ILE B N 1
ATOM 1669 C CA . ILE B 1 106 ? 4.91 -6.363 -13.453 1 98.81 106 ILE B CA 1
ATOM 1670 C C . ILE B 1 106 ? 5.441 -6.766 -12.078 1 98.81 106 ILE B C 1
ATOM 1672 O O . ILE B 1 106 ? 6.121 -5.98 -11.414 1 98.81 106 ILE B O 1
ATOM 1676 N N . ILE B 1 107 ? 5.102 -7.973 -11.578 1 98.94 107 ILE B N 1
ATOM 1677 C CA . ILE B 1 107 ? 5.613 -8.461 -10.305 1 98.94 107 ILE B CA 1
ATOM 1678 C C . ILE B 1 107 ? 7.133 -8.594 -10.375 1 98.94 107 ILE B C 1
ATOM 1680 O O . ILE B 1 107 ? 7.852 -8.086 -9.508 1 98.94 107 ILE B O 1
ATOM 1684 N N . GLU B 1 108 ? 7.609 -9.195 -11.438 1 98.88 108 GLU B N 1
ATOM 1685 C CA . GLU B 1 108 ? 9.047 -9.414 -11.578 1 98.88 108 GLU B CA 1
ATOM 1686 C C . GLU B 1 108 ? 9.797 -8.102 -11.75 1 98.88 108 GLU B C 1
ATOM 1688 O O . GLU B 1 108 ? 10.844 -7.887 -11.133 1 98.88 108 GLU B O 1
ATOM 1693 N N . TYR B 1 109 ? 9.297 -7.238 -12.547 1 98.88 109 TYR B N 1
ATOM 1694 C CA . TYR B 1 109 ? 9.961 -5.953 -12.758 1 98.88 109 TYR B CA 1
ATOM 1695 C C . TYR B 1 109 ? 9.984 -5.137 -11.469 1 98.88 109 TYR B C 1
ATOM 1697 O O . TYR B 1 109 ? 11.008 -4.527 -11.141 1 98.88 109 TYR B O 1
ATOM 1705 N N . THR B 1 110 ? 8.82 -5.141 -10.766 1 98.94 110 THR B N 1
ATOM 1706 C CA . THR B 1 110 ? 8.742 -4.398 -9.516 1 98.94 110 THR B CA 1
ATOM 1707 C C . THR B 1 110 ? 9.742 -4.938 -8.5 1 98.94 110 THR B C 1
ATOM 1709 O O . THR B 1 110 ? 10.414 -4.164 -7.809 1 98.94 110 THR B O 1
ATOM 1712 N N . TYR B 1 111 ? 9.82 -6.246 -8.461 1 98.88 111 TYR B N 1
ATOM 1713 C CA . TYR B 1 111 ? 10.734 -6.871 -7.5 1 98.88 111 TYR B CA 1
ATOM 1714 C C . TYR B 1 111 ? 12.18 -6.531 -7.824 1 98.88 111 TYR B C 1
ATOM 1716 O O . TYR B 1 111 ? 12.961 -6.188 -6.93 1 98.88 111 TYR B O 1
ATOM 1724 N N . GLU B 1 112 ? 12.57 -6.641 -9.047 1 98.75 112 GLU B N 1
ATOM 1725 C CA . GLU B 1 112 ? 13.922 -6.297 -9.477 1 98.75 112 GLU B CA 1
ATOM 1726 C C . GLU B 1 112 ? 14.227 -4.828 -9.203 1 98.75 112 GLU B C 1
ATOM 1728 O O . GLU B 1 112 ? 15.32 -4.492 -8.734 1 98.75 112 GLU B O 1
ATOM 1733 N N . SER B 1 113 ? 13.305 -3.988 -9.57 1 98.75 113 SER B N 1
ATOM 1734 C CA . SER B 1 113 ? 13.477 -2.557 -9.344 1 98.75 113 SER B CA 1
ATOM 1735 C C . SER B 1 113 ? 13.625 -2.242 -7.859 1 98.75 113 SER B C 1
ATOM 1737 O O . SER B 1 113 ? 14.43 -1.389 -7.48 1 98.75 113 SER B O 1
ATOM 1739 N N . LEU B 1 114 ? 12.828 -2.951 -7.02 1 98.81 114 LEU B N 1
ATOM 1740 C CA . LEU B 1 114 ? 12.93 -2.781 -5.574 1 98.81 114 LEU B CA 1
ATOM 1741 C C . LEU B 1 114 ? 14.344 -3.104 -5.086 1 98.8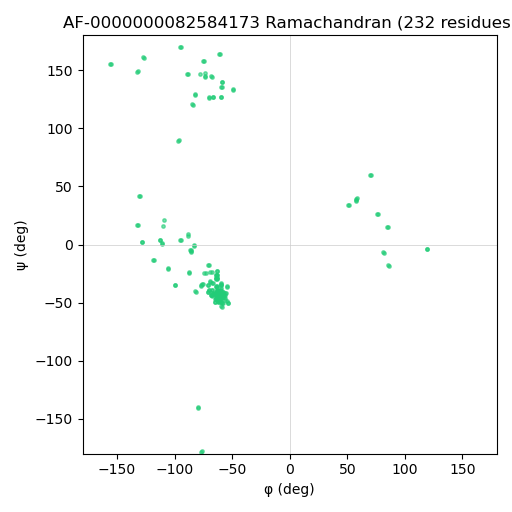1 114 LEU B C 1
ATOM 1743 O O . LEU B 1 114 ? 14.922 -2.334 -4.316 1 98.81 114 LEU B O 1
ATOM 1747 N N . ASN B 1 115 ? 14.891 -4.184 -5.543 1 98.56 115 ASN B N 1
ATOM 1748 C CA . ASN B 1 115 ? 16.234 -4.602 -5.141 1 98.56 115 ASN B CA 1
ATOM 1749 C C . ASN B 1 115 ? 17.297 -3.596 -5.586 1 98.56 115 ASN B C 1
ATOM 1751 O O . ASN B 1 115 ? 18.312 -3.416 -4.91 1 98.56 115 ASN B O 1
ATOM 1755 N N . LYS B 1 116 ? 17.016 -2.92 -6.676 1 98.25 116 LYS B N 1
ATOM 1756 C CA . LYS B 1 116 ? 17.969 -1.944 -7.195 1 98.25 116 LYS B CA 1
ATOM 1757 C C . LYS B 1 116 ? 17.922 -0.652 -6.383 1 98.25 116 LYS B C 1
ATOM 1759 O O . LYS B 1 116 ? 18.969 -0.026 -6.156 1 98.25 116 LYS B O 1
ATOM 1764 N N . VAL B 1 117 ? 16.812 -0.276 -5.926 1 97.62 117 VAL B N 1
ATOM 1765 C CA . VAL B 1 117 ? 16.672 1.051 -5.336 1 97.62 117 VAL B CA 1
ATOM 1766 C C . VAL B 1 117 ? 17.031 0.995 -3.852 1 97.62 117 VAL B C 1
ATOM 1768 O O . VAL B 1 117 ? 17.406 2.008 -3.258 1 97.62 117 VAL B O 1
ATOM 1771 N N . ILE B 1 118 ? 16.953 -0.135 -3.172 1 94.94 118 ILE B N 1
ATOM 1772 C CA . ILE B 1 118 ? 17.203 -0.163 -1.734 1 94.94 118 ILE B CA 1
ATOM 1773 C C . ILE B 1 118 ? 18.438 -0.999 -1.442 1 94.94 118 ILE B C 1
ATOM 1775 O O . ILE B 1 118 ? 19 -0.932 -0.344 1 94.94 118 ILE B O 1
#

Solvent-accessible surface area (backbone atoms only — not comparable to full-atom values): 11389 Å² total; per-residue (Å²): 132,74,50,37,40,56,39,31,73,64,54,28,30,41,4,19,10,44,39,46,34,48,21,70,72,66,74,51,84,67,68,26,14,39,13,34,13,18,24,69,7,38,54,74,35,37,49,26,12,32,58,52,30,48,30,34,52,41,2,69,75,38,30,34,82,49,55,91,50,76,61,58,9,37,60,45,25,30,53,45,47,50,49,44,33,70,74,65,70,47,61,34,28,50,59,35,49,74,72,68,49,49,70,52,57,56,35,46,51,45,51,53,45,48,65,69,62,106,132,75,53,38,40,56,39,31,72,65,55,29,30,42,4,19,10,44,40,47,33,47,21,69,74,66,73,52,86,68,66,28,14,38,14,37,13,19,24,68,7,38,56,72,36,37,48,26,12,32,58,53,30,48,28,35,53,40,2,68,74,37,31,34,82,50,54,90,48,76,61,57,9,36,61,44,26,30,54,46,48,51,51,43,34,70,74,66,69,50,61,34,28,50,60,36,50,73,71,68,49,48,69,51,57,54,34,45,49,44,53,54,44,48,66,69,62,105

Radius of gyration: 15.72 Å; Cα contacts (8 Å, |Δi|>4): 498; chains: 2; bounding box: 37×42×43 Å

Sequence (236 aa):
MIKPSEYHKQGFTCGEAMIKAYNEEHNTDIPVSLGSGMGTGFTVGSVCGAVGAAAVIIGSLKGRENSDEPNDARKYAKELMQGIREKYGTEICKDLKKNGISCADIIEYTYESLNKVIMIKPSEYHKQGFTCGEAMIKAYNEEHNTDIPVSLGSGMGTGFTVGSVCGAVGAAAVIIGSLKGRENSDEPNDARKYAKELMQGIREKYGTEICKDLKKNGISCADIIEYTYESLNKVI